Protein 3OOS (pdb70)

Foldseek 3Di:
DWDWDWFQFPLFIWIKIWAADEFEEEEEALFWAFDRLAALVQVLLRDHHTYIYTAFAQHDPTHHDPDLCCSALVRLVVVVRVCVSVVHQAGEYEYAERGLCQLVNLLSPVNRYQEYEGELYFQALCLLCDQLACNHPNDPNVVVVVVLVLCLDPPRDPVRNVVSVVVVLVLWLDPVLSVVVVVRRHGIHGHNSRVCCCVVPVRVPGHCQQSLLVRAHEYEFEYECAARHRHPVRSVSSQVNHPRYDYYYRDRGYRCCSRNVVVVVSVSSVVSD

Sequence (273 aa):
AWTTNIIIKKTPRGKKFEYFLKGEGPPLCVTHLYSEYNDNGNTFANPFTDHYSSVYLVNLKGCGNSDSSAKKNNDSSEYSTTETIKKDLEAIREEALYINKKWGFAGHSAGGLALVYATEEAQEESLTKIIVGGAAASKEEYASSHKKDSIYCSKNVVKKFNRIVSSINALNDDDSSTVQQEEERKALSRREWALSFYSEEKKLEEEALKKLPNSGKKTVGNRLNYFRQQVEYKDYDVRQKLKKFVKIIPSFIYCGKKHDVQCPYIFSCEIANLIPNATLTKFEEESNNHNNPFVEEIDKFNQQFVNDTL

CATH classification: 3.40.50.1820 (+1 more: 6.10.140.700)

InterPro domains:
  IPR000073 Alpha/beta hydrolase fold-1 [PF00561] (41-265)
  IPR029058 Alpha/Beta hydrolase fold [G3DSA:3.40.50.1820] (1-276)
  IPR029058 Alpha/Beta hydrolase fold [SSF53474] (2-277)
  IPR050266 AB hydrolase superfamily [PTHR43798] (42-275)

Structure (mmCIF, N/CA/C/O backbone):
data_3OOS
#
_entry.id   3OOS
#
_cell.length_a   73.717
_cell.length_b   80.839
_cell.length_c   113.867
_cell.angle_alpha   90.00
_cell.angle_beta   90.00
_cell.angle_gamma   90.00
#
_symmetry.space_group_name_H-M   'I 2 2 2'
#
loop_
_entity.id
_entity.type
_entity.pdbx_description
1 polymer 'Alpha/beta hydrolase family protein'
2 non-polymer 'SULFATE ION'
3 non-polymer GLYCEROL
4 non-polymer 'TETRAETHYLENE GLYCOL'
5 water water
#
loop_
_atom_site.group_PDB
_atom_site.id
_atom_site.type_symbol
_atom_site.label_atom_id
_atom_site.label_alt_id
_atom_site.label_comp_id
_atom_site.label_asym_id
_atom_site.label_entity_id
_atom_site.label_seq_id
_atom_site.pdbx_PDB_ins_code
_atom_site.Cartn_x
_atom_site.Cartn_y
_atom_site.Cartn_z
_atom_site.occupancy
_atom_site.B_iso_or_equiv
_atom_site.auth_seq_id
_atom_site.auth_comp_id
_atom_site.auth_asym_id
_atom_site.auth_atom_id
_atom_site.pdbx_PDB_model_num
ATOM 1 N N . ALA A 1 1 ? 21.206 19.148 60.255 1.00 22.60 0 ALA A N 1
ATOM 2 C CA . ALA A 1 1 ? 20.834 19.082 58.813 1.00 22.10 0 ALA A CA 1
ATOM 3 C C . ALA A 1 1 ? 21.046 20.422 58.098 1.00 21.55 0 ALA A C 1
ATOM 4 O O . ALA A 1 1 ? 20.513 20.645 57.006 1.00 22.09 0 ALA A O 1
ATOM 14 N N . TRP A 1 3 ? 23.590 23.389 56.356 1.00 14.96 2 TRP A N 1
ATOM 15 C CA . TRP A 1 3 ? 24.861 23.548 55.661 1.00 12.76 2 TRP A CA 1
ATOM 16 C C . TRP A 1 3 ? 25.804 24.431 56.474 1.00 11.89 2 TRP A C 1
ATOM 17 O O . TRP A 1 3 ? 25.438 25.536 56.884 1.00 11.95 2 TRP A O 1
ATOM 28 N N . THR A 1 4 ? 27.013 23.932 56.710 1.00 10.53 3 THR A N 1
ATOM 29 C CA . THR A 1 4 ? 28.035 24.692 57.425 1.00 9.84 3 THR A CA 1
ATOM 30 C C . THR A 1 4 ? 28.785 25.596 56.455 1.00 9.39 3 THR A C 1
ATOM 31 O O . THR A 1 4 ? 29.221 25.142 55.398 1.00 9.35 3 THR A O 1
ATOM 35 N N . THR A 1 5 ? 28.932 26.867 56.822 1.00 8.91 4 THR A N 1
ATOM 36 C CA . THR A 1 5 ? 29.738 27.815 56.053 1.00 8.73 4 THR A CA 1
ATOM 37 C C . THR A 1 5 ? 31.205 27.715 56.456 1.00 8.57 4 THR A C 1
ATOM 38 O O . THR A 1 5 ? 31.543 27.801 57.641 1.00 8.95 4 THR A O 1
ATOM 42 N N . ASN A 1 6 ? 32.068 27.538 55.457 1.00 8.18 5 ASN A N 1
ATOM 43 C CA . ASN A 1 6 ? 33.505 27.409 55.673 1.00 8.48 5 ASN A CA 1
ATOM 44 C C . ASN A 1 6 ? 34.285 28.341 54.765 1.00 8.38 5 ASN A C 1
ATOM 45 O O . ASN A 1 6 ? 33.863 28.620 53.640 1.00 8.36 5 ASN A O 1
ATOM 50 N N A ILE A 1 7 ? 35.412 28.836 55.272 0.50 8.23 6 ILE A N 1
ATOM 51 N N B ILE A 1 7 ? 35.423 28.830 55.248 0.50 8.73 6 ILE A N 1
ATOM 52 C CA A ILE A 1 7 ? 36.401 29.529 54.453 0.50 8.28 6 ILE A CA 1
ATOM 53 C CA B ILE A 1 7 ? 36.367 29.520 54.375 0.50 9.22 6 ILE A CA 1
ATOM 54 C C A ILE A 1 7 ? 37.725 28.793 54.599 0.50 8.49 6 ILE A C 1
ATOM 55 C C B ILE A 1 7 ? 37.758 28.918 54.566 0.50 9.08 6 ILE A C 1
ATOM 56 O O A ILE A 1 7 ? 38.197 28.569 55.717 0.50 8.51 6 ILE A O 1
ATOM 57 O O B ILE A 1 7 ? 38.297 28.900 55.676 0.50 9.18 6 ILE A O 1
ATOM 66 N N . ILE A 1 8 ? 38.312 28.405 53.471 1.00 8.86 7 ILE A N 1
ATOM 67 C CA . ILE A 1 8 ? 39.577 27.663 53.480 1.00 9.09 7 ILE A CA 1
ATOM 68 C C . ILE A 1 8 ? 40.644 28.428 52.701 1.00 9.71 7 ILE A C 1
ATOM 69 O O . ILE A 1 8 ? 40.359 28.977 51.635 1.00 10.04 7 ILE A O 1
ATOM 74 N N . LYS A 1 9 ? 41.855 28.483 53.261 1.00 10.28 8 LYS A N 1
ATOM 75 C CA A LYS A 1 9 ? 42.985 29.127 52.593 0.50 10.59 8 LYS A CA 1
ATOM 76 C CA B LYS A 1 9 ? 42.997 29.129 52.615 0.50 10.51 8 LYS A CA 1
ATOM 77 C C . LYS A 1 9 ? 43.863 28.087 51.904 1.00 10.72 8 LYS A C 1
ATOM 78 O O . LYS A 1 9 ? 44.268 27.094 52.512 1.00 10.97 8 LYS A O 1
ATOM 89 N N . THR A 1 10 ? 44.140 28.317 50.622 1.00 10.88 9 THR A N 1
ATOM 90 C CA . THR A 1 10 ? 44.986 27.422 49.825 1.00 11.30 9 THR A CA 1
ATOM 91 C C . THR A 1 10 ? 46.072 28.233 49.108 1.00 11.86 9 THR A C 1
ATOM 92 O O . THR A 1 10 ? 45.964 29.459 49.020 1.00 12.00 9 THR A O 1
ATOM 96 N N . PRO A 1 11 ? 47.111 27.554 48.574 1.00 12.49 10 PRO A N 1
ATOM 97 C CA . PRO A 1 11 ? 48.129 28.233 47.761 1.00 13.10 10 PRO A CA 1
ATOM 98 C C . PRO A 1 11 ? 47.547 28.906 46.517 1.00 13.20 10 PRO A C 1
ATOM 99 O O . PRO A 1 11 ? 48.189 29.786 45.933 1.00 13.96 10 PRO A O 1
ATOM 103 N N . ARG A 1 12 ? 46.342 28.494 46.123 1.00 12.91 11 ARG A N 1
ATOM 104 C CA . ARG A 1 12 ? 45.674 29.062 44.955 1.00 12.89 11 ARG A CA 1
ATOM 105 C C . ARG A 1 12 ? 44.586 30.080 45.322 1.00 12.62 11 ARG A C 1
ATOM 106 O O . ARG A 1 12 ? 43.840 30.550 44.457 1.00 13.16 11 ARG A O 1
ATOM 114 N N . GLY A 1 13 ? 44.524 30.431 46.605 1.00 12.00 12 GLY A N 1
ATOM 115 C CA . GLY A 1 13 ? 43.596 31.449 47.087 1.00 11.53 12 GLY A CA 1
ATOM 116 C C . GLY A 1 13 ? 42.656 30.961 48.172 1.00 11.16 12 GLY A C 1
ATOM 117 O O . GLY A 1 13 ? 42.713 29.796 48.590 1.00 10.95 12 GLY A O 1
ATOM 118 N N . LYS A 1 14 ? 41.797 31.871 48.621 1.00 10.88 13 LYS A N 1
ATOM 119 C CA A LYS A 1 14 ? 40.800 31.582 49.644 0.50 10.74 13 LYS A CA 1
ATOM 120 C CA B LYS A 1 14 ? 40.800 31.556 49.640 0.50 10.71 13 LYS A CA 1
ATOM 121 C C . LYS A 1 14 ? 39.456 31.246 48.997 1.00 10.41 13 LYS A C 1
ATOM 122 O O . LYS A 1 14 ? 38.994 31.967 48.107 1.00 10.13 13 LYS A O 1
ATOM 133 N N . PHE A 1 15 ? 38.840 30.157 49.450 1.00 9.61 14 PHE A N 1
ATOM 134 C CA . PHE A 1 15 ? 37.560 29.718 48.907 1.00 9.11 14 PHE A CA 1
ATOM 135 C C . PHE A 1 15 ? 36.534 29.491 49.999 1.00 8.94 14 PHE A C 1
ATOM 136 O O . PHE A 1 15 ? 36.845 28.941 51.059 1.00 9.40 14 PHE A O 1
ATOM 144 N N . GLU A 1 16 ? 35.310 29.921 49.716 1.00 8.42 15 GLU A N 1
ATOM 145 C CA . GLU A 1 16 ? 34.155 29.630 50.542 1.00 8.31 15 GLU A CA 1
ATOM 146 C C . GLU A 1 16 ? 33.503 28.342 50.044 1.00 8.06 15 GLU A C 1
ATOM 147 O O . GLU A 1 16 ? 33.353 28.138 48.835 1.00 7.92 15 GLU A O 1
ATOM 153 N N . TYR A 1 17 ? 33.131 27.467 50.972 1.00 7.86 16 TYR A N 1
ATOM 154 C CA . TYR A 1 17 ? 32.362 26.272 50.617 1.00 7.74 16 TYR A CA 1
ATOM 155 C C . TYR A 1 17 ? 31.446 25.877 51.765 1.00 7.82 16 TYR A C 1
ATOM 156 O O . TYR A 1 17 ? 31.647 26.286 52.914 1.00 7.87 16 TYR A O 1
ATOM 165 N N . PHE A 1 18 ? 30.452 25.060 51.446 1.00 7.74 17 PHE A N 1
ATOM 166 C CA . PHE A 1 18 ? 29.466 24.644 52.426 1.00 8.13 17 PHE A CA 1
ATOM 167 C C . PHE A 1 18 ? 29.518 23.139 52.584 1.00 8.23 17 PHE A C 1
ATOM 168 O O . PHE A 1 18 ? 29.622 22.411 51.594 1.00 8.87 17 PHE A O 1
ATOM 176 N N . LEU A 1 19 ? 29.475 22.683 53.834 1.00 8.43 18 LEU A N 1
ATOM 177 C CA . LEU A 1 19 ? 29.531 21.256 54.138 1.00 8.47 18 LEU A CA 1
ATOM 178 C C . LEU A 1 19 ? 28.218 20.752 54.721 1.00 8.75 18 LEU A C 1
ATOM 179 O O . LEU A 1 19 ? 27.639 21.379 55.611 1.00 8.84 18 LEU A O 1
ATOM 184 N N . LYS A 1 20 ? 27.758 19.613 54.211 1.00 8.89 19 LYS A N 1
ATOM 185 C CA . LYS A 1 20 ? 26.628 18.897 54.803 1.00 9.44 19 LYS A CA 1
ATOM 186 C C . LYS A 1 20 ? 26.746 17.411 54.504 1.00 9.96 19 LYS A C 1
ATOM 187 O O . LYS A 1 20 ? 27.077 17.018 53.384 1.00 9.78 19 LYS A O 1
ATOM 193 N N . GLY A 1 21 ? 26.496 16.593 55.521 1.00 10.66 20 GLY A N 1
ATOM 194 C CA . GLY A 1 21 ? 26.408 15.152 55.334 1.00 11.80 20 GLY A CA 1
ATOM 195 C C . GLY A 1 21 ? 27.569 14.368 55.907 1.00 12.83 20 GLY A C 1
ATOM 196 O O . GLY A 1 21 ? 28.655 14.908 56.132 1.00 12.81 20 GLY A O 1
ATOM 197 N N . GLU A 1 22 ? 27.314 13.086 56.144 1.00 13.99 21 GLU A N 1
ATOM 198 C CA . GLU A 1 22 ? 28.331 12.135 56.572 1.00 15.13 21 GLU A CA 1
ATOM 199 C C . GLU A 1 22 ? 28.538 11.109 55.469 1.00 15.16 21 GLU A C 1
ATOM 200 O O . GLU A 1 22 ? 27.605 10.781 54.722 1.00 15.85 21 GLU A O 1
ATOM 206 N N . GLY A 1 23 ? 29.762 10.609 55.361 1.00 14.80 22 GLY A N 1
ATOM 207 C CA . GLY A 1 23 ? 30.083 9.573 54.391 1.00 14.10 22 GLY A CA 1
ATOM 208 C C . GLY A 1 23 ? 31.286 9.971 53.565 1.00 13.38 22 GLY A C 1
ATOM 209 O O . GLY A 1 23 ? 31.986 10.922 53.917 1.00 13.43 22 GLY A O 1
ATOM 210 N N . PRO A 1 24 ? 31.535 9.248 52.459 1.00 12.85 23 PRO A N 1
ATOM 211 C CA . PRO A 1 24 ? 32.662 9.561 51.577 1.00 12.19 23 PRO A CA 1
ATOM 212 C C . PRO A 1 24 ? 32.566 10.997 51.060 1.00 11.33 23 PRO A C 1
ATOM 213 O O . PRO A 1 24 ? 31.455 11.503 50.883 1.00 11.02 23 PRO A O 1
ATOM 217 N N . PRO A 1 25 ? 33.719 11.654 50.834 1.00 10.46 24 PRO A N 1
ATOM 218 C CA . PRO A 1 25 ? 33.697 13.041 50.377 1.00 9.84 24 PRO A CA 1
ATOM 219 C C . PRO A 1 25 ? 33.243 13.179 48.929 1.00 9.37 24 PRO A C 1
ATOM 220 O O . PRO A 1 25 ? 33.631 12.385 48.066 1.00 9.04 24 PRO A O 1
ATOM 224 N N . LEU A 1 26 ? 32.407 14.183 48.689 1.00 8.87 25 LEU A N 1
ATOM 225 C CA . LEU A 1 26 ? 31.912 14.486 47.357 1.00 8.48 25 LEU A CA 1
ATOM 226 C C . LEU A 1 26 ? 31.950 15.993 47.153 1.00 8.32 25 LEU A C 1
ATOM 227 O O . LEU A 1 26 ? 31.322 16.743 47.903 1.00 8.64 25 LEU A O 1
ATOM 232 N N . CYS A 1 27 ? 32.700 16.422 46.146 1.00 8.06 26 CYS A N 1
ATOM 233 C CA . CYS A 1 27 ? 32.737 17.820 45.744 1.00 8.10 26 CYS A CA 1
ATOM 234 C C . CYS A 1 27 ? 31.601 18.102 44.765 1.00 8.03 26 CYS A C 1
ATOM 235 O O . CYS A 1 27 ? 31.389 17.348 43.813 1.00 8.09 26 CYS A O 1
ATOM 238 N N . VAL A 1 28 ? 30.860 19.176 45.020 1.00 7.94 27 VAL A N 1
ATOM 239 C CA . VAL A 1 28 ? 29.804 19.630 44.117 1.00 8.14 27 VAL A CA 1
ATOM 240 C C . VAL A 1 28 ? 30.011 21.107 43.828 1.00 8.34 27 VAL A C 1
ATOM 241 O O . VAL A 1 28 ? 30.203 21.903 44.744 1.00 8.59 27 VAL A O 1
ATOM 245 N N . THR A 1 29 ? 29.978 21.467 42.552 1.00 8.66 28 THR A N 1
ATOM 246 C CA . THR A 1 29 ? 29.973 22.875 42.171 1.00 9.14 28 THR A CA 1
ATOM 247 C C . THR A 1 29 ? 29.341 23.033 40.794 1.00 9.54 28 THR A C 1
ATOM 248 O O . THR A 1 29 ? 28.899 22.052 40.193 1.00 9.80 28 THR A O 1
ATOM 252 N N . HIS A 1 30 ? 29.279 24.270 40.321 1.00 10.11 29 HIS A N 1
ATOM 253 C CA . HIS A 1 30 ? 28.744 24.577 39.010 1.00 10.57 29 HIS A CA 1
ATOM 254 C C . HIS A 1 30 ? 29.713 25.537 38.339 1.00 10.73 29 HIS A C 1
ATOM 255 O O . HIS A 1 30 ? 30.516 26.174 39.012 1.00 11.29 29 HIS A O 1
ATOM 262 N N . LEU A 1 31 ? 29.644 25.636 37.018 1.00 10.78 30 LEU A N 1
ATOM 263 C CA . LE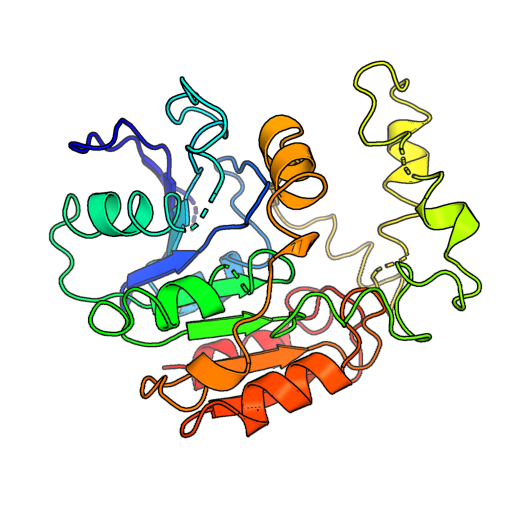U A 1 31 ? 30.607 26.441 36.273 1.00 10.87 30 LEU A CA 1
ATOM 264 C C . LEU A 1 31 ? 30.421 27.953 36.429 1.00 10.74 30 LEU A C 1
ATOM 265 O O . LEU A 1 31 ? 31.384 28.711 36.296 1.00 11.18 30 LEU A O 1
ATOM 270 N N . TYR A 1 32 ? 29.197 28.396 36.706 1.00 10.48 31 TYR A N 1
ATOM 271 C CA . TYR A 1 32 ? 28.934 29.834 36.820 1.00 10.40 31 TYR A CA 1
ATOM 272 C C . TYR A 1 32 ? 27.794 30.180 37.773 1.00 10.32 31 TYR A C 1
ATOM 273 O O . TYR A 1 32 ? 26.889 30.939 37.429 1.00 10.21 31 TYR A O 1
ATOM 282 N N . SER A 1 33 ? 27.859 29.626 38.979 1.00 10.23 32 SER A N 1
ATOM 283 C CA . SER A 1 33 ? 26.854 29.879 40.012 1.00 10.71 32 SER A CA 1
ATOM 284 C C . SER A 1 33 ? 27.507 30.140 41.358 1.00 10.56 32 SER A C 1
ATOM 285 O O . SER A 1 33 ? 28.580 29.612 41.652 1.00 11.03 32 SER A O 1
ATOM 288 N N . GLU A 1 34 ? 26.849 30.949 42.181 1.00 10.40 33 GLU A N 1
ATOM 289 C CA . GLU A 1 34 ? 27.309 31.157 43.550 1.00 10.51 33 GLU A CA 1
ATOM 290 C C . GLU A 1 34 ? 26.263 30.713 44.561 1.00 10.37 33 GLU A C 1
ATOM 291 O O . GLU A 1 34 ? 25.072 30.943 44.378 1.00 10.52 33 GLU A O 1
ATOM 297 N N . TYR A 1 35 ? 26.733 30.069 45.623 1.00 10.22 34 TYR A N 1
ATOM 298 C CA . TYR A 1 35 ? 25.877 29.451 46.622 1.00 10.27 34 TYR A CA 1
ATOM 299 C C . TYR A 1 35 ? 25.938 30.178 47.962 1.00 10.28 34 TYR A C 1
ATOM 300 O O . TYR A 1 35 ? 26.850 30.964 48.220 1.00 10.29 34 TYR A O 1
ATOM 309 N N . ASN A 1 36 ? 24.948 29.907 48.806 1.00 10.52 35 ASN A N 1
ATOM 310 C CA . ASN A 1 36 ? 24.959 30.351 50.196 1.00 10.94 35 ASN A CA 1
ATOM 311 C C . ASN A 1 36 ? 24.553 29.185 51.099 1.00 11.08 35 ASN A C 1
ATOM 312 O O . ASN A 1 36 ? 24.376 28.067 50.612 1.00 10.84 35 ASN A O 1
ATOM 317 N N . ASP A 1 37 ? 24.401 29.436 52.397 1.00 11.58 36 ASP A N 1
ATOM 318 C CA . ASP A 1 37 ? 24.172 28.344 53.350 1.00 12.01 36 ASP A CA 1
ATOM 319 C C . ASP A 1 37 ? 22.780 27.694 53.301 1.00 12.08 36 ASP A C 1
ATOM 320 O O . ASP A 1 37 ? 22.493 26.787 54.083 1.00 12.01 36 ASP A O 1
ATOM 325 N N . ASN A 1 38 ? 21.929 28.141 52.377 1.00 12.12 37 ASN A N 1
ATOM 326 C CA . ASN A 1 38 ? 20.704 27.402 52.060 1.00 12.39 37 ASN A CA 1
ATOM 327 C C . ASN A 1 38 ? 21.026 26.095 51.346 1.00 12.02 37 ASN A C 1
ATOM 328 O O . ASN A 1 38 ? 20.183 25.203 51.257 1.00 11.98 37 ASN A O 1
ATOM 333 N N . GLY A 1 39 ? 22.253 25.995 50.841 1.00 11.54 38 GLY A N 1
ATOM 334 C CA . GLY A 1 39 ? 22.672 24.840 50.062 1.00 11.17 38 GLY A CA 1
ATOM 335 C C . GLY A 1 39 ? 22.094 24.892 48.664 1.00 10.94 38 GLY A C 1
ATOM 336 O O . GLY A 1 39 ? 21.892 25.969 48.103 1.00 11.03 38 GLY A O 1
ATOM 337 N N . ASN A 1 40 ? 21.812 23.720 48.105 1.00 10.42 39 ASN A N 1
ATOM 338 C CA . ASN A 1 40 ? 21.422 23.615 46.710 1.00 10.46 39 ASN A CA 1
ATOM 339 C C . ASN A 1 40 ? 20.656 22.318 46.469 1.00 10.29 39 ASN A C 1
ATOM 340 O O . ASN A 1 40 ? 20.995 21.285 47.041 1.00 10.63 39 ASN A O 1
ATOM 345 N N . THR A 1 41 ? 19.636 22.375 45.616 1.00 10.12 40 THR A N 1
ATOM 346 C CA . THR A 1 41 ? 18.720 21.242 45.434 1.00 10.11 40 THR A CA 1
ATOM 347 C C . THR A 1 41 ? 19.314 20.066 44.650 1.00 9.93 40 THR A C 1
ATOM 348 O O . THR A 1 41 ? 18.827 18.942 44.765 1.00 10.29 40 THR A O 1
ATOM 352 N N . PHE A 1 42 ? 20.354 20.325 43.858 1.00 9.67 41 PHE A N 1
ATOM 353 C CA . PHE A 1 42 ? 21.120 19.249 43.228 1.00 9.42 41 PHE A CA 1
ATOM 354 C C . PHE A 1 42 ? 22.067 18.596 44.240 1.00 9.29 41 PHE A C 1
ATOM 355 O O . PHE A 1 42 ? 22.174 17.367 44.295 1.00 9.08 41 PHE A O 1
ATOM 363 N N . ALA A 1 43 ? 22.742 19.420 45.041 1.00 9.25 42 ALA A N 1
ATOM 364 C CA . ALA A 1 43 ? 23.690 18.926 46.044 1.00 9.25 42 ALA A CA 1
ATOM 365 C C . ALA A 1 43 ? 23.012 18.187 47.197 1.00 9.44 42 ALA A C 1
ATOM 366 O O . ALA A 1 43 ? 23.540 17.191 47.694 1.00 9.34 42 ALA A O 1
ATOM 368 N N . ASN A 1 44 ? 21.837 18.664 47.604 1.00 9.59 43 ASN A N 1
ATOM 369 C CA . ASN A 1 44 ? 21.202 18.185 48.836 1.00 9.90 43 ASN A CA 1
ATOM 370 C C . ASN A 1 44 ? 20.927 16.678 48.920 1.00 9.89 43 ASN A C 1
ATOM 371 O O . ASN A 1 44 ? 21.211 16.072 49.954 1.00 9.92 43 ASN A O 1
ATOM 376 N N . PRO A 1 45 ? 20.391 16.057 47.843 1.00 9.89 44 PRO A N 1
ATOM 377 C CA . PRO A 1 45 ? 20.148 14.611 47.937 1.00 10.21 44 PRO A CA 1
ATOM 378 C C . PRO A 1 45 ? 21.408 13.798 48.231 1.00 10.36 44 PRO A C 1
ATOM 379 O O . PRO A 1 45 ? 21.330 12.745 48.865 1.00 11.03 44 PRO A O 1
ATOM 383 N N . PHE A 1 46 ? 22.563 14.289 47.793 1.00 10.20 45 PHE A N 1
ATOM 384 C CA . PHE A 1 46 ? 23.818 13.583 48.033 1.00 10.39 45 PHE A CA 1
ATOM 385 C C . PHE A 1 46 ? 24.222 13.549 49.508 1.00 10.63 45 PHE A C 1
ATOM 386 O O . PHE A 1 46 ? 24.945 12.646 49.929 1.00 10.44 45 PHE A O 1
ATOM 394 N N . THR A 1 47 ? 23.727 14.512 50.287 1.00 11.06 46 THR A N 1
ATOM 395 C CA . THR A 1 47 ? 24.063 14.608 51.715 1.00 11.57 46 THR A CA 1
ATOM 396 C C . THR A 1 47 ? 23.499 13.460 52.555 1.00 12.42 46 THR A C 1
ATOM 397 O O . THR A 1 47 ? 23.908 13.276 53.702 1.00 12.58 46 THR A O 1
ATOM 401 N N . ASP A 1 48 ? 22.570 12.695 51.983 1.00 13.23 47 ASP A N 1
ATOM 402 C CA . ASP A 1 48 ? 22.058 11.489 52.634 1.00 14.15 47 ASP A CA 1
ATOM 403 C C . ASP A 1 48 ? 23.105 10.368 52.698 1.00 14.28 47 ASP A C 1
ATOM 404 O O . ASP A 1 48 ? 22.985 9.458 53.520 1.00 14.53 47 ASP A O 1
ATOM 409 N N . HIS A 1 49 ? 24.126 10.437 51.839 1.00 14.02 48 HIS A N 1
ATOM 410 C CA . HIS A 1 49 ? 25.108 9.345 51.718 1.00 13.85 48 HIS A CA 1
ATOM 411 C C . HIS A 1 49 ? 26.567 9.789 51.617 1.00 13.04 48 HIS A C 1
ATOM 412 O O . HIS A 1 49 ? 27.481 8.964 51.723 1.00 13.15 48 HIS A O 1
ATOM 419 N N . TYR A 1 50 ? 26.778 11.086 51.412 1.00 11.61 49 TYR A N 1
ATOM 420 C CA . TYR A 1 50 ? 28.115 11.641 51.243 1.00 10.56 49 TYR A CA 1
ATOM 421 C C . TYR A 1 50 ? 28.334 12.842 52.153 1.00 10.16 49 TYR A C 1
ATOM 422 O O . TYR A 1 50 ? 27.375 13.493 52.577 1.00 10.20 49 TYR A O 1
ATOM 431 N N A SER A 1 51 ? 29.601 13.118 52.458 0.50 9.78 50 SER A N 1
ATOM 432 N N B SER A 1 51 ? 29.597 13.137 52.450 0.50 10.04 50 SER A N 1
ATOM 433 C CA A SER A 1 51 ? 29.993 14.414 52.996 0.50 9.43 50 SER A CA 1
ATOM 434 C CA B SER A 1 51 ? 29.957 14.429 53.025 0.50 9.94 50 SER A CA 1
ATOM 435 C C A SER A 1 51 ? 30.140 15.326 51.789 0.50 9.18 50 SER A C 1
ATOM 436 C C B SER A 1 51 ? 30.183 15.387 51.863 0.50 9.50 50 SER A C 1
ATOM 437 O O A SER A 1 51 ? 31.078 15.170 51.003 0.50 9.16 50 SER A O 1
ATOM 438 O O B SER A 1 51 ? 31.215 15.326 51.189 0.50 9.57 50 SER A O 1
ATOM 443 N N . VAL A 1 52 ? 29.201 16.253 51.629 1.00 9.04 51 VAL A N 1
ATOM 444 C CA . VAL A 1 52 ? 29.159 17.098 50.433 1.00 8.64 51 VAL A CA 1
ATOM 445 C C . VAL A 1 52 ? 29.827 18.449 50.648 1.00 8.36 51 VAL A C 1
ATOM 446 O O . VAL A 1 52 ? 29.460 19.193 51.557 1.00 8.61 51 VAL A O 1
ATOM 450 N N . TYR A 1 53 ? 30.814 18.734 49.800 1.00 8.14 52 TYR A N 1
ATOM 451 C CA . TYR A 1 53 ? 31.523 20.008 49.783 1.00 8.09 52 TYR A CA 1
ATOM 452 C C . TYR A 1 53 ? 31.002 20.831 48.614 1.00 7.94 52 TYR A C 1
ATOM 453 O O . TYR A 1 53 ? 31.382 20.604 47.460 1.00 8.04 52 TYR A O 1
ATOM 462 N N . LEU A 1 54 ? 30.109 21.766 48.926 1.00 7.68 53 LEU A N 1
ATOM 463 C CA . LEU A 1 54 ? 29.492 22.639 47.930 1.00 7.52 53 LEU A CA 1
ATOM 464 C C . LEU A 1 54 ? 30.343 23.898 47.792 1.00 7.41 53 LEU A C 1
ATOM 465 O O . LEU A 1 54 ? 30.319 24.768 48.663 1.00 7.63 53 LEU A O 1
ATOM 470 N N . VAL A 1 55 ? 31.098 23.977 46.698 1.00 7.37 54 VAL A N 1
ATOM 471 C CA . VAL A 1 55 ? 32.157 24.978 46.547 1.00 7.50 54 VAL A CA 1
ATOM 472 C C . VAL A 1 55 ? 31.736 26.231 45.775 1.00 7.54 54 VAL A C 1
ATOM 473 O O . VAL A 1 55 ? 31.118 26.150 44.710 1.00 7.71 54 VAL A O 1
ATOM 477 N N . ASN A 1 56 ? 32.079 27.388 46.338 1.00 7.72 55 ASN A N 1
ATOM 478 C CA . ASN A 1 56 ? 32.059 28.650 45.604 1.00 7.73 55 ASN A CA 1
ATOM 479 C C . ASN A 1 56 ? 33.400 28.855 44.900 1.00 7.89 55 ASN A C 1
ATOM 480 O O . ASN A 1 56 ? 34.446 28.971 45.548 1.00 8.04 55 ASN A O 1
ATOM 485 N N . LEU A 1 57 ? 33.369 28.875 43.570 1.00 7.97 56 LEU A N 1
ATOM 486 C CA . LEU A 1 57 ? 34.587 29.015 42.775 1.00 8.48 56 LEU A CA 1
ATOM 487 C C . LEU A 1 57 ? 35.112 30.450 42.810 1.00 8.65 56 LEU A C 1
ATOM 488 O O . LEU A 1 57 ? 34.501 31.326 43.425 1.00 8.70 56 LEU A O 1
ATOM 493 N N . LYS A 1 58 ? 36.260 30.675 42.172 1.00 9.31 57 LYS A N 1
ATOM 494 C CA . LYS A 1 58 ? 36.807 32.022 42.010 1.00 10.03 57 LYS A CA 1
ATOM 495 C C . LYS A 1 58 ? 35.716 32.929 41.442 1.00 9.88 57 LYS A C 1
ATOM 496 O O . LYS A 1 58 ? 35.039 32.564 40.479 1.00 9.87 57 LYS A O 1
ATOM 502 N N . GLY A 1 59 ? 35.528 34.089 42.063 1.00 9.84 58 GLY A N 1
ATOM 503 C CA . GLY A 1 59 ? 34.516 35.050 41.624 1.00 9.90 58 GLY A CA 1
ATOM 504 C C . GLY A 1 59 ? 33.109 34.798 42.150 1.00 9.82 58 GLY A C 1
ATOM 505 O O . GLY A 1 59 ? 32.170 35.501 41.769 1.00 10.01 58 GLY A O 1
ATOM 506 N N . CYS A 1 60 ? 32.964 33.809 43.034 1.00 9.66 59 CYS A N 1
ATOM 507 C CA . CYS A 1 60 ? 31.651 33.407 43.558 1.00 9.54 59 CYS A CA 1
ATOM 508 C C . CYS A 1 60 ? 31.564 33.602 45.061 1.00 9.59 59 CYS A C 1
ATOM 509 O O . CYS A 1 60 ? 32.473 33.209 45.793 1.00 9.51 59 CYS A O 1
ATOM 512 N N . GLY A 1 61 ? 30.458 34.185 45.519 1.00 9.53 60 GLY A N 1
ATOM 513 C CA . GLY A 1 61 ? 30.226 34.371 46.950 1.00 9.83 60 GLY A CA 1
ATOM 514 C C . GLY A 1 61 ? 31.381 35.069 47.644 1.00 10.01 60 GLY A C 1
ATOM 515 O O . GLY A 1 61 ? 31.853 36.113 47.189 1.00 10.51 60 GLY A O 1
ATOM 516 N N . ASN A 1 62 ? 31.849 34.479 48.737 1.00 10.17 61 ASN A N 1
ATOM 517 C CA . ASN A 1 62 ? 32.947 35.065 49.502 1.00 10.35 61 ASN A CA 1
ATOM 518 C C . ASN A 1 62 ? 34.324 34.487 49.177 1.00 10.23 61 ASN A C 1
ATOM 519 O O . ASN A 1 62 ? 35.300 34.770 49.874 1.00 10.51 61 ASN A O 1
ATOM 524 N N . SER A 1 63 ? 34.406 33.695 48.108 1.00 9.82 62 SER A N 1
ATOM 525 C CA . SER A 1 63 ? 35.701 33.254 47.597 1.00 9.83 62 SER A CA 1
ATOM 526 C C . SER A 1 63 ? 36.442 34.442 46.977 1.00 10.31 62 SER A C 1
ATOM 527 O O . SER A 1 63 ? 35.833 35.476 46.669 1.00 10.34 62 SER A O 1
ATOM 530 N N . ASP A 1 64 ? 37.754 34.299 46.815 1.00 10.69 63 ASP A N 1
ATOM 531 C CA . ASP A 1 64 ? 38.571 35.327 46.170 1.00 11.32 63 ASP A CA 1
ATOM 532 C C . ASP A 1 64 ? 38.070 35.627 44.765 1.00 11.69 63 ASP A C 1
ATOM 533 O O . ASP A 1 64 ? 37.528 34.748 44.090 1.00 11.21 63 ASP A O 1
ATOM 538 N N A SER A 1 65 ? 38.255 36.872 44.334 0.50 11.81 64 SER A N 1
ATOM 539 N N B SER A 1 65 ? 38.252 36.875 44.338 0.50 12.00 64 SER A N 1
ATOM 540 C CA A SER A 1 65 ? 37.919 37.279 42.977 0.50 12.14 64 SER A CA 1
ATOM 541 C CA B SER A 1 65 ? 37.927 37.288 42.978 0.50 12.53 64 SER A CA 1
ATOM 542 C C A SER A 1 65 ? 39.104 37.037 42.045 0.50 12.44 64 SER A C 1
ATOM 543 C C B SER A 1 65 ? 39.099 36.991 42.048 0.50 12.66 64 SER A C 1
ATOM 544 O O A SER A 1 65 ? 40.243 36.902 42.502 0.50 12.59 64 SER A O 1
ATOM 545 O O B SER A 1 65 ? 40.224 36.775 42.506 0.50 12.79 64 SER A O 1
ATOM 550 N N . ALA A 1 66 ? 38.827 36.973 40.745 1.00 12.83 65 ALA A N 1
ATOM 551 C CA . ALA A 1 66 ? 39.859 36.713 39.737 1.00 13.47 65 ALA A CA 1
ATOM 552 C C . ALA A 1 66 ? 40.653 37.970 39.404 1.00 14.28 65 ALA A C 1
ATOM 553 O O . ALA A 1 66 ? 40.082 39.059 39.295 1.00 14.63 65 ALA A O 1
ATOM 555 N N . LYS A 1 67 ? 41.964 37.803 39.245 1.00 14.89 66 LYS A N 1
ATOM 556 C CA A LYS A 1 67 ? 42.865 38.889 38.850 0.50 15.36 66 LYS A CA 1
ATOM 557 C CA B LYS A 1 67 ? 42.834 38.907 38.843 0.50 15.37 66 LYS A CA 1
ATOM 558 C C . LYS A 1 67 ? 43.042 38.924 37.332 1.00 15.46 66 LYS A C 1
ATOM 559 O O . LYS A 1 67 ? 43.460 39.939 36.767 1.00 15.68 66 LYS A O 1
ATOM 570 N N . ASN A 1 68 ? 42.745 37.793 36.690 1.00 15.35 67 ASN A N 1
ATOM 571 C CA A ASN A 1 68 ? 42.728 37.707 35.234 0.50 15.46 67 ASN A CA 1
ATOM 572 C CA B ASN A 1 68 ? 42.795 37.653 35.234 0.50 15.41 67 ASN A CA 1
ATOM 573 C C . ASN A 1 68 ? 41.671 36.726 34.762 1.00 15.10 67 ASN A C 1
ATOM 574 O O . ASN A 1 68 ? 41.317 35.780 35.469 1.00 14.82 67 ASN A O 1
ATOM 583 N N . ASP A 1 69 ? 41.131 36.985 33.574 1.00 14.86 68 ASP A N 1
ATOM 584 C CA . ASP A 1 69 ? 40.023 36.186 33.041 1.00 14.54 68 ASP A CA 1
ATOM 585 C C . ASP A 1 69 ? 40.331 34.692 32.917 1.00 14.19 68 ASP A C 1
ATOM 586 O O . ASP A 1 69 ? 39.433 33.863 33.084 1.00 13.93 68 ASP A O 1
ATOM 591 N N A SER A 1 70 ? 41.592 34.363 32.636 0.50 14.05 69 SER A N 1
ATOM 592 N N B SER A 1 70 ? 41.589 34.361 32.631 0.50 14.12 69 SER A N 1
ATOM 593 C CA A SER A 1 70 ? 42.028 32.972 32.491 0.50 13.87 69 SER A CA 1
ATOM 594 C CA B SER A 1 70 ? 42.019 32.968 32.492 0.50 14.01 69 SER A CA 1
ATOM 595 C C A SER A 1 70 ? 41.746 32.131 33.737 0.50 13.49 69 SER A C 1
ATOM 596 C C B SER A 1 70 ? 41.738 32.130 33.738 0.50 13.57 69 SER A C 1
ATOM 597 O O A SER A 1 70 ? 41.621 30.909 33.647 0.50 13.44 69 SER A O 1
ATOM 598 O O B SER A 1 70 ? 41.608 30.908 33.649 0.50 13.51 69 SER A O 1
ATOM 603 N N . GLU A 1 71 ? 41.634 32.792 34.890 1.00 13.19 70 GLU A N 1
ATOM 604 C CA . GLU A 1 71 ? 41.333 32.111 36.158 1.00 12.88 70 GLU A CA 1
ATOM 605 C C . GLU A 1 71 ? 39.947 31.455 36.171 1.00 12.36 70 GLU A C 1
ATOM 606 O O . GLU A 1 71 ? 39.675 30.600 37.019 1.00 12.34 70 GLU A O 1
ATOM 612 N N . TYR A 1 72 ? 39.086 31.856 35.233 1.00 11.82 71 TYR A N 1
ATOM 613 C CA . TYR A 1 72 ? 37.734 31.300 35.114 1.00 11.49 71 TYR A CA 1
ATOM 614 C C . TYR A 1 72 ? 37.672 30.006 34.302 1.00 11.34 71 TYR A C 1
ATOM 615 O O . TYR A 1 72 ? 36.634 29.339 34.283 1.00 11.36 71 TYR A O 1
ATOM 624 N N . SER A 1 73 ? 38.760 29.660 33.619 1.00 11.26 72 SER A N 1
ATOM 625 C CA . SER A 1 73 ? 38.742 28.506 32.713 1.00 11.21 72 SER A CA 1
ATOM 626 C C . SER A 1 73 ? 38.480 27.206 33.467 1.00 11.19 72 SER A C 1
ATOM 627 O O . SER A 1 73 ? 38.735 27.118 34.672 1.00 11.37 72 SER A O 1
ATOM 646 N N A THR A 1 75 ? 40.091 24.390 33.091 0.50 11.35 74 THR A N 1
ATOM 647 N N B THR A 1 75 ? 40.057 24.358 33.188 0.50 11.01 74 THR A N 1
ATOM 648 C CA A THR A 1 75 ? 41.383 23.858 33.513 0.50 11.37 74 THR A CA 1
ATOM 649 C CA B THR A 1 75 ? 41.295 23.743 33.660 0.50 10.94 74 THR A CA 1
ATOM 650 C C A THR A 1 75 ? 41.818 24.455 34.850 0.50 11.07 74 THR A C 1
ATOM 651 C C B THR A 1 75 ? 41.888 24.455 34.880 0.50 10.85 74 THR A C 1
ATOM 652 O O A THR A 1 75 ? 42.210 23.730 35.768 0.50 10.92 74 THR A O 1
ATOM 653 O O B THR A 1 75 ? 42.463 23.804 35.757 0.50 10.70 74 THR A O 1
ATOM 660 N N . GLU A 1 76 ? 41.743 25.780 34.949 1.00 10.80 75 GLU A N 1
ATOM 661 C CA . GLU A 1 76 ? 42.172 26.513 36.148 1.00 10.77 75 GLU A CA 1
ATOM 662 C C . GLU A 1 76 ? 41.236 26.220 37.320 1.00 10.14 75 GLU A C 1
ATOM 663 O O . GLU A 1 76 ? 41.672 26.146 38.472 1.00 10.07 75 GLU A O 1
ATOM 669 N N . THR A 1 77 ? 39.954 26.034 37.009 1.00 9.43 76 THR A N 1
ATOM 670 C CA . THR A 1 77 ? 38.956 25.620 37.997 1.00 9.10 76 THR A CA 1
ATOM 671 C C . THR A 1 77 ? 39.345 24.282 38.641 1.00 8.99 76 THR A C 1
ATOM 672 O O . THR A 1 77 ? 39.291 24.133 39.869 1.00 8.52 76 THR A O 1
ATOM 676 N N . ILE A 1 78 ? 39.745 23.317 37.815 1.00 9.02 77 ILE A N 1
ATOM 677 C CA . ILE A 1 78 ? 40.170 22.009 38.328 1.00 9.14 77 ILE A CA 1
ATOM 678 C C . ILE A 1 78 ? 41.377 22.137 39.263 1.00 9.24 77 ILE A C 1
ATOM 679 O O . ILE A 1 78 ? 41.424 21.490 40.314 1.00 9.37 77 ILE A O 1
ATOM 684 N N A LYS A 1 79 ? 42.334 22.983 38.887 0.50 9.41 78 LYS A N 1
ATOM 685 N N B LYS A 1 79 ? 42.343 22.975 38.889 0.50 9.42 78 LYS A N 1
ATOM 686 C CA A LYS A 1 79 ? 43.498 23.256 39.730 0.50 9.42 78 LYS A CA 1
ATOM 687 C CA B LYS A 1 79 ? 43.496 23.237 39.753 0.50 9.44 78 LYS A CA 1
ATOM 688 C C A LYS A 1 79 ? 43.084 23.841 41.086 0.50 9.28 78 LYS A C 1
ATOM 689 C C B LYS A 1 79 ? 43.064 23.819 41.100 0.50 9.28 78 LYS A C 1
ATOM 690 O O A LYS A 1 79 ? 43.658 23.489 42.118 0.50 9.36 78 LYS A O 1
ATOM 691 O O B LYS A 1 79 ? 43.607 23.446 42.141 0.50 9.33 78 LYS A O 1
ATOM 702 N N . ASP A 1 80 ? 42.080 24.719 41.072 1.00 9.12 79 ASP A N 1
ATOM 703 C CA . ASP A 1 80 ? 41.513 25.291 42.303 1.00 8.90 79 ASP A CA 1
ATOM 704 C C . ASP A 1 80 ? 40.861 24.213 43.168 1.00 8.58 79 ASP A C 1
ATOM 705 O O . ASP A 1 80 ? 41.102 24.150 44.376 1.00 8.45 79 ASP A O 1
ATOM 710 N N . LEU A 1 81 ? 40.045 23.361 42.547 1.00 8.27 80 LEU A N 1
ATOM 711 C CA . LEU A 1 81 ? 39.391 22.269 43.272 1.00 7.90 80 LEU A CA 1
ATOM 712 C C . LEU A 1 81 ? 40.408 21.283 43.848 1.00 7.90 80 LEU A C 1
ATOM 713 O O . LEU A 1 81 ? 40.234 20.775 44.957 1.00 7.70 80 LEU A O 1
ATOM 718 N N . GLU A 1 82 ? 41.468 21.026 43.088 1.00 7.95 81 GLU A N 1
ATOM 719 C CA . GLU A 1 82 ? 42.545 20.157 43.550 1.00 8.12 81 GLU A CA 1
ATOM 720 C C . GLU A 1 82 ? 43.274 20.749 44.758 1.00 8.21 81 GLU A C 1
ATOM 721 O O . GLU A 1 82 ? 43.626 20.025 45.695 1.00 8.32 81 GLU A O 1
ATOM 727 N N . ALA A 1 83 ? 43.471 22.067 44.745 1.00 8.34 82 ALA A N 1
ATOM 728 C CA . ALA A 1 83 ? 44.092 22.764 45.870 1.00 8.34 82 ALA A CA 1
ATOM 729 C C . ALA A 1 83 ? 43.215 22.691 47.121 1.00 8.22 82 ALA A C 1
ATOM 730 O O . ALA A 1 83 ? 43.728 22.540 48.230 1.00 8.85 82 ALA A O 1
ATOM 732 N N . ILE A 1 84 ? 41.899 22.790 46.937 1.00 7.93 83 ILE A N 1
ATOM 733 C CA . ILE A 1 84 ? 40.955 22.652 48.051 1.00 7.70 83 ILE A CA 1
ATOM 734 C C . ILE A 1 84 ? 41.028 21.232 48.609 1.00 7.76 83 ILE A C 1
ATOM 735 O O . ILE A 1 84 ? 41.147 21.041 49.823 1.00 7.89 83 ILE A O 1
ATOM 740 N N . ARG A 1 85 ? 40.974 20.245 47.717 1.00 7.68 84 ARG A N 1
ATOM 741 C CA . ARG A 1 85 ? 41.109 18.840 48.113 1.00 7.93 84 ARG A CA 1
ATOM 742 C C . ARG A 1 85 ? 42.376 18.597 48.948 1.00 8.21 84 ARG A C 1
ATOM 743 O O . ARG A 1 85 ? 42.312 17.973 50.014 1.00 7.94 84 ARG A O 1
ATOM 751 N N A GLU A 1 86 ? 43.508 19.103 48.461 0.50 8.33 85 GLU A N 1
ATOM 752 N N B GLU A 1 86 ? 43.512 19.094 48.466 0.50 8.42 85 GLU A N 1
ATOM 753 C CA A GLU A 1 86 ? 44.795 18.969 49.149 0.50 8.76 85 GLU A CA 1
ATOM 754 C CA B GLU A 1 86 ? 44.780 18.943 49.183 0.50 8.92 85 GLU A CA 1
ATOM 755 C C A GLU A 1 86 ? 44.816 19.676 50.506 0.50 8.79 85 GLU A C 1
ATOM 756 C C B GLU A 1 86 ? 44.775 19.655 50.533 0.50 8.89 85 GLU A C 1
ATOM 757 O O A GLU A 1 86 ? 45.378 19.157 51.471 0.50 8.88 85 GLU A O 1
ATOM 758 O O B GLU A 1 86 ? 45.279 19.118 51.521 0.50 8.94 85 GLU A O 1
ATOM 769 N N . ALA A 1 87 ? 44.196 20.854 50.570 1.00 8.75 86 ALA A N 1
ATOM 770 C CA . ALA A 1 87 ? 44.124 21.646 51.803 1.00 8.79 86 ALA A CA 1
ATOM 771 C C . ALA A 1 87 ? 43.212 20.993 52.846 1.00 8.91 86 ALA A C 1
ATOM 772 O O . ALA A 1 87 ? 43.351 21.238 54.046 1.00 9.26 86 ALA A O 1
ATOM 774 N N . LEU A 1 88 ? 42.296 20.147 52.376 1.00 8.85 87 LEU A N 1
ATOM 775 C CA . LEU A 1 88 ? 41.440 19.351 53.254 1.00 8.89 87 LEU A CA 1
ATOM 776 C C . LEU A 1 88 ? 42.084 18.015 53.636 1.00 9.28 87 LEU A C 1
ATOM 777 O O . LEU A 1 88 ? 41.480 17.219 54.358 1.00 9.29 87 LEU A O 1
ATOM 782 N N . TYR A 1 89 ? 43.303 17.773 53.148 1.00 9.36 88 TYR A N 1
ATOM 783 C CA . TYR A 1 89 ? 44.001 16.500 53.379 1.00 9.71 88 TYR A CA 1
ATOM 784 C C . TYR A 1 89 ? 43.134 15.294 52.993 1.00 10.12 88 TYR A C 1
ATOM 785 O O . TYR A 1 89 ? 43.079 14.277 53.695 1.00 10.51 88 TYR A O 1
ATOM 794 N N . ILE A 1 90 ? 42.449 15.444 51.862 1.00 10.34 89 ILE A N 1
ATOM 795 C CA . ILE A 1 90 ? 41.643 14.384 51.268 1.00 10.53 89 ILE A CA 1
ATOM 796 C C . ILE A 1 90 ? 42.442 13.818 50.100 1.00 10.99 89 ILE A C 1
ATOM 797 O O . ILE A 1 90 ? 42.888 14.565 49.233 1.00 11.15 89 ILE A O 1
ATOM 802 N N . ASN A 1 91 ? 42.639 12.503 50.092 1.00 11.59 90 ASN A N 1
ATOM 803 C CA . ASN A 1 91 ? 43.420 11.860 49.041 1.00 12.33 90 ASN A CA 1
ATOM 804 C C . ASN A 1 91 ? 42.649 11.783 47.720 1.00 11.83 90 ASN A C 1
ATOM 805 O O . ASN A 1 91 ? 43.174 12.138 46.657 1.00 11.97 90 ASN A O 1
ATOM 810 N N . LYS A 1 92 ? 41.410 11.304 47.806 1.00 11.44 91 LYS A N 1
ATOM 811 C CA A LYS A 1 92 ? 40.519 11.226 46.654 0.50 10.98 91 LYS A CA 1
ATOM 812 C CA B LYS A 1 92 ? 40.516 11.217 46.655 0.50 11.07 91 LYS A CA 1
ATOM 813 C C . LYS A 1 92 ? 39.104 11.593 47.074 1.00 10.66 91 LYS A C 1
ATOM 814 O O . LYS A 1 92 ? 38.691 11.317 48.201 1.00 10.71 91 LYS A O 1
ATOM 825 N N . TRP A 1 93 ? 38.365 12.224 46.167 1.00 10.07 92 TRP A N 1
ATOM 826 C CA . TRP A 1 93 ? 36.943 12.480 46.406 1.00 9.49 92 TRP A CA 1
ATOM 827 C C . TRP A 1 93 ? 36.125 12.330 45.129 1.00 9.24 92 TRP A C 1
ATOM 828 O O . TRP A 1 93 ? 36.681 12.233 44.031 1.00 9.11 92 TRP A O 1
ATOM 839 N N . GLY A 1 94 ? 34.806 12.287 45.276 1.00 9.00 93 GLY A N 1
ATOM 840 C CA . GLY A 1 94 ? 33.925 12.243 44.116 1.00 8.66 93 GLY A CA 1
ATOM 841 C C . GLY A 1 94 ? 33.668 13.654 43.626 1.00 8.34 93 GLY A C 1
ATOM 842 O O . GLY A 1 94 ? 33.865 14.622 44.365 1.00 8.25 93 GLY A O 1
ATOM 843 N N . PHE A 1 95 ? 33.255 13.776 42.370 1.00 8.02 94 PHE A N 1
ATOM 844 C CA . PHE A 1 95 ? 32.770 15.052 41.871 1.00 7.96 94 PHE A CA 1
ATOM 845 C C . PHE A 1 95 ? 31.429 14.877 41.181 1.00 8.07 94 PHE A C 1
ATOM 846 O O . PHE A 1 95 ? 31.276 14.010 40.326 1.00 8.35 94 PHE A O 1
ATOM 854 N N . ALA A 1 96 ? 30.472 15.721 41.555 1.00 7.97 95 ALA A N 1
ATOM 855 C CA . ALA A 1 96 ? 29.145 15.709 40.961 1.00 7.97 95 ALA A CA 1
ATOM 856 C C . ALA A 1 96 ? 28.793 17.087 40.413 1.00 7.99 95 ALA A C 1
ATOM 857 O O . ALA A 1 96 ? 28.955 18.103 41.094 1.00 8.48 95 ALA A O 1
ATOM 859 N N . GLY A 1 97 ? 28.313 17.111 39.176 1.00 7.93 96 GLY A N 1
ATOM 860 C CA . GLY A 1 97 ? 27.911 18.357 38.535 1.00 8.00 96 GLY A CA 1
ATOM 861 C C . GLY A 1 97 ? 26.742 18.163 37.592 1.00 8.05 96 GLY A C 1
ATOM 862 O O . GLY A 1 97 ? 26.576 17.091 36.997 1.00 8.29 96 GLY A O 1
ATOM 863 N N . HIS A 1 98 ? 25.940 19.215 37.456 1.00 8.17 97 HIS A N 1
ATOM 864 C CA . HIS A 1 98 ? 24.764 19.209 36.591 1.00 8.03 97 HIS A CA 1
ATOM 865 C C . HIS A 1 98 ? 24.865 20.287 35.519 1.00 7.98 97 HIS A C 1
ATOM 866 O O . HIS A 1 98 ? 25.227 21.434 35.809 1.00 8.01 97 HIS A O 1
ATOM 873 N N . SER A 1 99 ? 24.536 19.899 34.287 1.00 8.16 98 SER A N 1
ATOM 874 C CA . SER A 1 99 ? 24.526 20.789 33.117 1.00 8.29 98 SER A CA 1
ATOM 875 C C . SER A 1 99 ? 25.934 21.324 32.854 1.00 8.30 98 SER A C 1
ATOM 876 O O . SER A 1 99 ? 26.836 20.526 32.604 1.00 8.39 98 SER A O 1
ATOM 879 N N . ALA A 1 100 ? 26.152 22.640 32.929 1.00 8.31 99 ALA A N 1
ATOM 880 C CA . ALA A 1 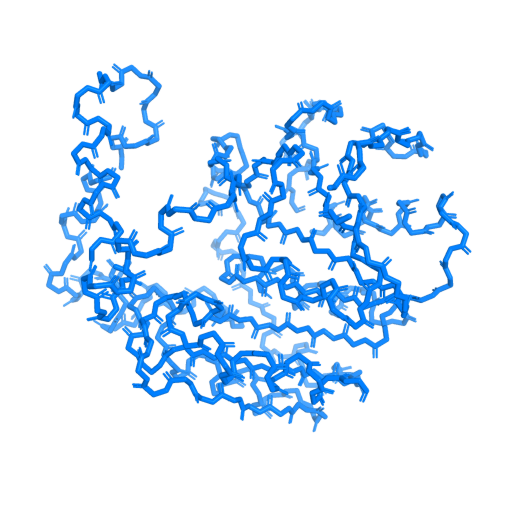100 ? 27.522 23.165 32.792 1.00 8.22 99 ALA A CA 1
ATOM 881 C C . ALA A 1 100 ? 28.455 22.590 33.864 1.00 8.01 99 ALA A C 1
ATOM 882 O O . ALA A 1 100 ? 29.647 22.382 33.614 1.00 8.26 99 ALA A O 1
ATOM 884 N N . GLY A 1 101 ? 27.904 22.316 35.045 1.00 7.95 100 GLY A N 1
ATOM 885 C CA . GLY A 1 101 ? 28.641 21.621 36.100 1.00 7.77 100 GLY A CA 1
ATOM 886 C C . GLY A 1 101 ? 29.032 20.202 35.711 1.00 7.54 100 GLY A C 1
ATOM 887 O O . GLY A 1 101 ? 30.066 19.695 36.150 1.00 7.39 100 GLY A O 1
ATOM 888 N N . GLY A 1 102 ? 28.196 19.559 34.896 1.00 7.48 101 GLY A N 1
ATOM 889 C CA . GLY A 1 102 ? 28.497 18.229 34.352 1.00 7.29 101 GLY A CA 1
ATOM 890 C C . GLY A 1 102 ? 29.655 18.267 33.367 1.00 7.24 101 GLY A C 1
ATOM 891 O O . GLY A 1 102 ? 30.487 17.358 33.333 1.00 7.19 101 GLY A O 1
ATOM 900 N N . LEU A 1 104 ? 32.043 20.436 33.567 1.00 7.46 103 LEU A N 1
ATOM 901 C CA . LEU A 1 104 ? 33.177 20.603 34.472 1.00 7.38 103 LEU A CA 1
ATOM 902 C C . LEU A 1 104 ? 33.623 19.257 35.064 1.00 7.42 103 LEU A C 1
ATOM 903 O O . LEU A 1 104 ? 34.827 18.998 35.180 1.00 7.57 103 LEU A O 1
ATOM 908 N N . ALA A 1 105 ? 32.657 18.405 35.408 1.00 7.63 104 ALA A N 1
ATOM 909 C CA . ALA A 1 105 ? 32.935 17.043 35.888 1.00 7.68 104 ALA A CA 1
ATOM 910 C C . ALA A 1 105 ? 33.770 16.242 34.891 1.00 7.77 104 ALA A C 1
ATOM 911 O O . ALA A 1 105 ? 34.716 15.548 35.274 1.00 7.80 104 ALA A O 1
ATOM 913 N N . LEU A 1 106 ? 33.407 16.339 33.615 1.00 7.82 105 LEU A N 1
ATOM 914 C CA . LEU A 1 106 ? 34.126 15.630 32.562 1.00 7.93 105 LEU A CA 1
ATOM 915 C C . LEU A 1 106 ? 35.558 16.134 32.437 1.00 8.15 105 LEU A C 1
ATOM 916 O O . LEU A 1 106 ? 36.479 15.341 32.255 1.00 8.48 105 LEU A O 1
ATOM 921 N N . VAL A 1 107 ? 35.742 17.446 32.551 1.00 7.99 106 VAL A N 1
ATOM 922 C CA . VAL A 1 107 ? 37.085 18.028 32.527 1.00 8.38 106 VAL A CA 1
ATOM 923 C C . VAL A 1 107 ? 37.889 17.636 33.776 1.00 8.33 106 VAL A C 1
ATOM 924 O O . VAL A 1 107 ? 39.082 17.374 33.676 1.00 8.52 106 VAL A O 1
ATOM 928 N N . TYR A 1 108 ? 37.242 17.561 34.941 1.00 8.43 107 TYR A N 1
ATOM 929 C CA . TYR A 1 108 ? 37.927 17.050 36.138 1.00 8.45 107 TYR A CA 1
ATOM 930 C C . TYR A 1 108 ? 38.485 15.650 35.859 1.00 8.78 107 TYR A C 1
ATOM 931 O O . TYR A 1 108 ? 39.648 15.354 36.171 1.00 8.89 107 TYR A O 1
ATOM 940 N N . ALA A 1 109 ? 37.660 14.804 35.245 1.00 8.99 108 ALA A N 1
ATOM 941 C CA . ALA A 1 109 ? 38.070 13.439 34.916 1.00 9.71 108 ALA A CA 1
ATOM 942 C C . ALA A 1 109 ? 39.220 13.404 33.904 1.00 10.22 108 ALA A C 1
ATOM 943 O O . ALA A 1 109 ? 40.175 12.643 34.068 1.00 10.97 108 ALA A O 1
ATOM 945 N N . THR A 1 110 ? 39.151 14.231 32.868 1.00 10.40 109 THR A N 1
ATOM 946 C CA . THR A 1 110 ? 40.189 14.188 31.836 1.00 10.95 109 THR A CA 1
ATOM 947 C C . THR A 1 110 ? 41.526 14.782 32.304 1.00 11.21 109 THR A C 1
ATOM 948 O O . THR A 1 110 ? 42.591 14.346 31.863 1.00 11.79 10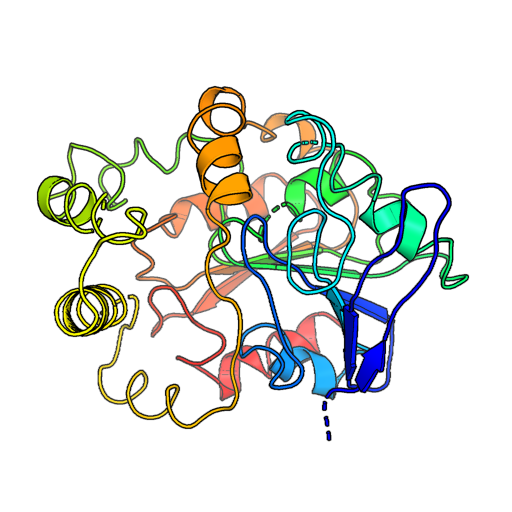9 THR A O 1
ATOM 952 N N A GLU A 1 111 ? 41.466 15.771 33.190 0.50 11.15 110 GLU A N 1
ATOM 953 N N B GLU A 1 111 ? 41.452 15.753 33.214 0.50 11.33 110 GLU A N 1
ATOM 954 C CA A GLU A 1 111 ? 42.681 16.404 33.700 0.50 11.28 110 GLU A CA 1
ATOM 955 C CA B GLU A 1 111 ? 42.635 16.452 33.723 0.50 11.63 110 GLU A CA 1
ATOM 956 C C A GLU A 1 111 ? 43.274 15.633 34.873 0.50 11.35 110 GLU A C 1
ATOM 957 C C B GLU A 1 111 ? 43.253 15.783 34.943 0.50 11.54 110 GLU A C 1
ATOM 958 O O A GLU A 1 111 ? 44.492 15.447 34.947 0.50 11.80 110 GLU A O 1
ATOM 959 O O B GLU A 1 111 ? 44.471 15.841 35.135 0.50 11.78 110 GLU A O 1
ATOM 970 N N . ALA A 1 112 ? 42.412 15.185 35.785 1.00 11.22 111 ALA A N 1
ATOM 971 C CA . ALA A 1 112 ? 42.861 14.685 37.090 1.00 11.01 111 ALA A CA 1
ATOM 972 C C . ALA A 1 112 ? 42.058 13.514 37.649 1.00 10.89 111 ALA A C 1
ATOM 973 O O . ALA A 1 112 ? 41.731 13.498 38.838 1.00 10.80 111 ALA A O 1
ATOM 975 N N . GLN A 1 113 ? 41.767 12.518 36.812 1.00 10.77 112 GLN A N 1
ATOM 976 C CA . GLN A 1 113 ? 40.946 11.383 37.258 1.00 10.79 112 GLN A CA 1
ATOM 977 C C . GLN A 1 113 ? 41.545 10.621 38.434 1.00 10.71 112 GLN A C 1
ATOM 978 O O . GLN A 1 113 ? 40.814 10.007 39.208 1.00 10.72 112 GLN A O 1
ATOM 984 N N . GLU A 1 114 ? 42.868 10.678 38.578 1.00 10.77 113 GLU A N 1
ATOM 985 C CA A GLU A 1 114 ? 43.547 9.951 39.653 0.50 11.05 113 GLU A CA 1
ATOM 986 C CA B GLU A 1 114 ? 43.552 9.960 39.641 0.50 10.79 113 GLU A CA 1
ATOM 987 C C . GLU A 1 114 ? 43.127 10.453 41.032 1.00 10.73 113 GLU A C 1
ATOM 988 O O . GLU A 1 114 ? 43.216 9.720 42.016 1.00 11.00 113 GLU A O 1
ATOM 999 N N . SER A 1 115 ? 42.647 11.695 41.094 1.00 10.19 114 SER A N 1
ATOM 1000 C CA . SER A 1 115 ? 42.161 12.277 42.343 1.00 9.83 114 SER A CA 1
ATOM 1001 C C . SER A 1 115 ? 40.683 11.997 42.618 1.00 9.70 114 SER A C 1
ATOM 1002 O O . SER A 1 115 ? 40.163 12.404 43.655 1.00 9.71 114 SER A O 1
ATOM 1005 N N . LEU A 1 116 ? 40.009 11.318 41.692 1.00 9.65 115 LEU A N 1
ATOM 1006 C CA . LEU A 1 116 ? 38.559 11.127 41.786 1.00 9.67 115 LEU A CA 1
ATOM 1007 C C . LEU A 1 116 ? 38.152 9.686 42.062 1.00 9.75 115 LEU A C 1
ATOM 1008 O O . LEU A 1 116 ? 38.658 8.757 41.432 1.00 10.31 115 LEU A O 1
ATOM 1013 N N . THR A 1 117 ? 37.233 9.512 43.010 1.00 9.81 116 THR A N 1
ATOM 1014 C CA . THR A 1 117 ? 36.644 8.201 43.293 1.00 9.93 116 THR A CA 1
ATOM 1015 C C . THR A 1 117 ? 35.575 7.858 42.258 1.00 9.97 116 THR A C 1
ATOM 1016 O O . THR A 1 117 ? 35.307 6.679 41.992 1.00 10.38 116 THR A O 1
ATOM 1020 N N . LYS A 1 118 ? 34.971 8.900 41.688 1.00 9.57 117 LYS A N 1
ATOM 1021 C CA . LYS A 1 118 ? 33.874 8.787 40.728 1.00 9.42 117 LYS A CA 1
ATOM 1022 C C . LYS A 1 118 ? 33.494 10.171 40.213 1.00 9.19 117 LYS A C 1
ATOM 1023 O O . LYS A 1 118 ? 33.837 11.185 40.828 1.00 9.06 117 LYS A O 1
ATOM 1029 N N . ILE A 1 119 ? 32.778 10.201 39.092 1.00 8.95 118 ILE A N 1
ATOM 1030 C CA . ILE A 1 119 ? 32.062 11.407 38.675 1.00 8.89 118 ILE A CA 1
ATOM 1031 C C . ILE A 1 119 ? 30.574 11.113 38.524 1.00 9.01 118 ILE A C 1
ATOM 1032 O O . ILE A 1 119 ? 30.180 10.001 38.145 1.00 9.26 118 ILE A O 1
ATOM 1037 N N . ILE A 1 120 ? 29.760 12.105 38.873 1.00 8.77 119 ILE A N 1
ATOM 1038 C CA . ILE A 1 120 ? 28.327 12.088 38.608 1.00 9.15 119 ILE A CA 1
ATOM 1039 C C . ILE A 1 120 ? 28.075 13.248 37.656 1.00 8.82 119 ILE A C 1
ATOM 1040 O O . ILE A 1 120 ? 28.475 14.380 37.933 1.00 8.93 119 ILE A O 1
ATOM 1045 N N . VAL A 1 121 ? 27.442 12.951 36.524 1.00 8.70 120 VAL A N 1
ATOM 1046 C CA . VAL A 1 121 ? 27.339 13.903 35.418 1.00 8.67 120 VAL A CA 1
ATOM 1047 C C . VAL A 1 121 ? 25.903 13.980 34.916 1.00 8.46 120 VAL A C 1
ATOM 1048 O O . VAL A 1 121 ? 25.402 13.042 34.294 1.00 8.68 120 VAL A O 1
ATOM 1052 N N . GLY A 1 122 ? 25.244 15.104 35.184 1.00 8.08 121 GLY A N 1
ATOM 1053 C CA . GLY A 1 122 ? 23.844 15.278 34.803 1.00 8.35 121 GLY A CA 1
ATOM 1054 C C . GLY A 1 122 ? 23.621 16.279 33.692 1.00 8.19 121 GLY A C 1
ATOM 1055 O O . GLY A 1 122 ? 24.264 17.330 33.661 1.00 8.65 121 GLY A O 1
ATOM 1056 N N . GLY A 1 123 ? 22.717 15.939 32.772 1.00 8.19 122 GLY A N 1
ATOM 1057 C CA . GLY A 1 123 ? 22.273 16.854 31.715 1.00 8.05 122 GLY A CA 1
ATOM 1058 C C . GLY A 1 123 ? 23.380 17.592 30.984 1.00 7.91 122 GLY A C 1
ATOM 1059 O O . GLY A 1 123 ? 23.254 18.784 30.697 1.00 7.96 122 GLY A O 1
ATOM 1060 N N . ALA A 1 124 ? 24.463 16.887 30.672 1.00 7.80 123 ALA A N 1
ATOM 1061 C CA . ALA A 1 124 ? 25.631 17.532 30.079 1.00 7.83 123 ALA A CA 1
ATOM 1062 C C . ALA A 1 124 ? 25.898 17.067 28.651 1.00 8.12 123 ALA A C 1
ATOM 1063 O O . ALA A 1 124 ? 25.059 16.417 28.021 1.00 8.71 123 ALA A O 1
ATOM 1065 N N . ALA A 1 125 ? 27.067 17.432 28.138 1.00 8.09 124 ALA A N 1
ATOM 1066 C CA . ALA A 1 125 ? 27.486 17.038 26.801 1.00 8.34 124 ALA A CA 1
ATOM 1067 C C . ALA A 1 125 ? 28.998 16.949 26.794 1.00 8.65 124 ALA A C 1
ATOM 1068 O O . ALA A 1 125 ? 29.664 17.625 27.580 1.00 8.90 124 ALA A O 1
ATOM 1070 N N . ALA A 1 126 ? 29.532 16.112 25.910 1.00 9.01 125 ALA A N 1
ATOM 1071 C CA . ALA A 1 126 ? 30.977 15.909 25.793 1.00 9.29 125 ALA A CA 1
ATOM 1072 C C . ALA A 1 126 ? 31.643 16.918 24.849 1.00 9.68 125 ALA A C 1
ATOM 1073 O O . ALA A 1 126 ? 32.870 16.936 24.718 1.00 9.82 125 ALA A O 1
ATOM 1075 N N . SER A 1 127 ? 30.837 17.743 24.183 1.00 9.88 126 SER A N 1
ATOM 1076 C CA . SER A 1 127 ? 31.361 18.803 23.319 1.00 10.39 126 SER A CA 1
ATOM 1077 C C . SER A 1 127 ? 30.347 19.928 23.156 1.00 10.76 126 SER A C 1
ATOM 1078 O O . SER A 1 127 ? 29.212 19.829 23.625 1.00 10.81 126 SER A O 1
ATOM 1081 N N . LYS A 1 128 ? 30.771 20.989 22.475 1.00 11.43 127 LYS A N 1
ATOM 1082 C CA . LYS A 1 128 ? 29.918 22.139 22.180 1.00 12.19 127 LYS A CA 1
ATOM 1083 C C . LYS A 1 128 ? 28.771 21.820 21.209 1.00 12.58 127 LYS A C 1
ATOM 1084 O O . LYS A 1 128 ? 27.898 22.664 20.988 1.00 12.54 127 LYS A O 1
ATOM 1090 N N . GLU A 1 129 ? 28.774 20.603 20.657 1.00 12.85 128 GLU A N 1
ATOM 1091 C CA A GLU A 1 129 ? 27.811 20.254 19.615 0.50 13.36 128 GLU A CA 1
ATOM 1092 C CA B GLU A 1 129 ? 27.816 20.147 19.636 0.50 13.28 128 GLU A CA 1
ATOM 1093 C C . GLU A 1 129 ? 26.354 20.191 20.101 1.00 13.33 128 GLU A C 1
ATOM 1094 O O . GLU A 1 129 ? 25.432 20.198 19.282 1.00 13.52 128 GLU A O 1
ATOM 1105 N N . TYR A 1 130 ? 26.141 20.184 21.418 1.00 13.50 129 TYR A N 1
ATOM 1106 C CA . TYR A 1 130 ? 24.776 20.228 21.962 1.00 13.92 129 TYR A CA 1
ATOM 1107 C C . TYR A 1 130 ? 24.006 21.457 21.463 1.00 14.41 129 TYR A C 1
ATOM 1108 O O . TYR A 1 130 ? 22.815 21.370 21.178 1.00 14.20 129 TYR A O 1
ATOM 1117 N N . ALA A 1 131 ? 24.699 22.586 21.335 1.00 14.94 130 ALA A N 1
ATOM 1118 C CA . ALA A 1 131 ? 24.059 23.843 20.951 1.00 15.79 130 ALA A CA 1
ATOM 1119 C C . ALA A 1 131 ? 23.779 23.935 19.447 1.00 16.46 130 ALA A C 1
ATOM 1120 O O . ALA A 1 131 ? 23.182 24.913 18.987 1.00 17.00 130 ALA A O 1
ATOM 1122 N N . SER A 1 132 ? 24.213 22.921 18.698 1.00 16.97 131 SER A N 1
ATOM 1123 C CA A SER A 1 132 ? 23.946 22.835 17.262 0.50 17.30 131 SER A CA 1
ATOM 1124 C CA B SER A 1 132 ? 23.949 22.836 17.261 0.50 17.37 131 SER A CA 1
ATOM 1125 C C . SER A 1 132 ? 22.949 21.723 16.935 1.00 17.44 131 SER A C 1
ATOM 1126 O O . SER A 1 132 ? 22.706 21.411 15.762 1.00 17.99 131 SER A O 1
ATOM 1131 N N . HIS A 1 133 ? 22.370 21.125 17.976 1.00 17.00 132 HIS A N 1
ATOM 1132 C CA . HIS A 1 133 ? 21.375 20.070 17.816 1.00 16.97 132 HIS A CA 1
ATOM 1133 C C . HIS A 1 133 ? 19.978 20.690 17.831 1.00 16.78 132 HIS A C 1
ATOM 1134 O O . HIS A 1 133 ? 19.670 21.497 18.708 1.00 16.47 132 HIS A O 1
ATOM 1141 N N . LYS A 1 134 ? 19.138 20.292 16.874 1.00 16.92 133 LYS A N 1
ATOM 1142 C CA A LYS A 1 134 ? 17.822 20.920 16.710 0.50 16.91 133 LYS A CA 1
ATOM 1143 C CA B LYS A 1 134 ? 17.795 20.868 16.690 0.50 16.93 133 LYS A CA 1
ATOM 1144 C C . LYS A 1 134 ? 16.883 20.776 17.919 1.00 16.63 133 LYS A C 1
ATOM 1145 O O . LYS A 1 134 ? 15.916 21.532 18.042 1.00 16.68 133 LYS A O 1
ATOM 1156 N N . ASP A 1 135 ? 17.174 19.835 18.816 1.00 16.14 134 ASP A N 1
ATOM 1157 C CA . ASP A 1 135 ? 16.363 19.653 20.025 1.00 15.71 134 ASP A CA 1
ATOM 1158 C C . ASP A 1 135 ? 16.812 20.520 21.201 1.00 14.75 134 ASP A C 1
ATOM 1159 O O . ASP A 1 135 ? 16.183 20.505 22.262 1.00 14.66 134 ASP A O 1
ATOM 1164 N N . SER A 1 136 ? 17.893 21.271 21.009 1.00 13.79 135 SER A N 1
ATOM 1165 C CA . SER A 1 136 ? 18.370 22.210 22.022 1.00 12.83 135 SER A CA 1
ATOM 1166 C C . SER A 1 136 ? 17.837 23.610 21.767 1.00 12.68 135 SER A C 1
ATOM 1167 O O . SER A 1 136 ? 17.836 24.082 20.634 1.00 12.42 135 SER A O 1
ATOM 1170 N N . ILE A 1 137 ? 17.410 24.275 22.837 1.00 12.63 136 ILE A N 1
ATOM 1171 C CA . ILE A 1 137 ? 16.965 25.668 22.768 1.00 12.89 136 ILE A CA 1
ATOM 1172 C C . ILE A 1 137 ? 18.075 26.623 22.311 1.00 13.25 136 ILE A C 1
ATOM 1173 O O . ILE A 1 137 ? 17.800 27.745 21.886 1.00 13.46 136 ILE A O 1
ATOM 1178 N N . TYR A 1 138 ? 19.325 26.168 22.394 1.00 13.53 137 TYR A N 1
ATOM 1179 C CA . TYR A 1 138 ? 20.471 26.985 21.992 1.00 14.19 137 TYR A CA 1
ATOM 1180 C C . TYR A 1 138 ? 20.751 26.919 20.490 1.00 14.74 137 TYR A C 1
ATOM 1181 O O . TYR A 1 138 ? 21.597 27.661 19.980 1.00 15.30 137 TYR A O 1
ATOM 1190 N N . CYS A 1 139 ? 20.033 26.043 19.793 1.00 15.03 138 CYS A N 1
ATOM 1191 C CA . CYS A 1 139 ? 20.199 25.858 18.350 1.00 15.70 138 CYS A CA 1
ATOM 1192 C C . CYS A 1 139 ? 19.183 26.675 17.559 1.00 16.16 138 CYS A C 1
ATOM 1193 O O . CYS A 1 139 ? 17.995 26.660 17.873 1.00 15.95 138 CYS A O 1
ATOM 1196 N N . SER A 1 140 ? 19.651 27.372 16.524 1.00 16.90 139 SER A N 1
ATOM 1197 C CA . SER A 1 140 ? 18.787 28.243 15.715 1.00 17.71 139 SER A CA 1
ATOM 1198 C C . SER A 1 140 ? 17.668 27.499 14.967 1.00 18.02 139 SER A C 1
ATOM 1199 O O . SER A 1 140 ? 16.695 28.117 14.527 1.00 18.31 139 SER A O 1
ATOM 1202 N N . LYS A 1 141 ? 17.809 26.181 14.836 1.00 17.95 140 LYS A N 1
ATOM 1203 C CA . LYS A 1 141 ? 16.776 25.337 14.226 1.00 18.28 140 LYS A CA 1
ATOM 1204 C C . LYS A 1 141 ? 15.590 25.121 15.170 1.00 17.83 140 LYS A C 1
ATOM 1205 O O . LYS A 1 141 ? 14.493 24.753 14.736 1.00 17.86 140 LYS A O 1
ATOM 1211 N N . ASN A 1 142 ? 15.814 25.357 16.461 1.00 17.15 141 ASN A N 1
ATOM 1212 C CA . ASN A 1 142 ? 14.790 25.139 17.477 1.00 16.64 141 ASN A CA 1
ATOM 1213 C C . ASN A 1 142 ? 13.796 26.290 17.536 1.00 16.66 141 ASN A C 1
ATOM 1214 O O . ASN A 1 142 ? 14.180 27.454 17.441 1.00 16.16 141 ASN A O 1
ATOM 1219 N N . VAL A 1 143 ? 12.522 25.941 17.710 1.00 16.77 142 VAL A N 1
ATOM 1220 C CA A VAL A 1 143 ? 11.433 26.914 17.741 0.50 17.04 142 VAL A CA 1
ATOM 1221 C CA B VAL A 1 143 ? 11.437 26.927 17.737 0.50 17.18 142 VAL A CA 1
ATOM 1222 C C . VAL A 1 143 ? 11.590 27.949 18.870 1.00 17.10 142 VAL A C 1
ATOM 1223 O O . VAL A 1 143 ? 11.166 29.099 18.729 1.00 17.61 142 VAL A O 1
ATOM 1230 N N . LYS A 1 144 ? 12.221 27.538 19.973 1.00 16.94 143 LYS A N 1
ATOM 1231 C CA A LYS A 1 144 ? 12.381 28.387 21.158 0.50 16.78 143 LYS A CA 1
ATOM 1232 C CA B LYS A 1 144 ? 12.371 28.402 21.150 0.50 16.77 143 LYS A CA 1
ATOM 1233 C C . LYS A 1 144 ? 13.603 29.311 21.085 1.00 16.65 143 LYS A C 1
ATOM 1234 O O . LYS A 1 144 ? 13.767 30.196 21.929 1.00 16.50 143 LYS A O 1
ATOM 1245 N N . PHE A 1 145 ? 14.453 29.106 20.078 1.00 16.21 144 PHE A N 1
ATOM 1246 C CA . PHE A 1 145 ? 15.749 29.815 19.971 1.00 16.01 144 PHE A CA 1
ATOM 1247 C C . PHE A 1 145 ? 15.692 31.334 20.157 1.00 15.98 144 PHE A C 1
ATOM 1248 O O . PHE A 1 145 ? 16.417 31.887 20.994 1.00 15.70 144 PHE A O 1
ATOM 1256 N N . ASN A 1 146 ? 14.851 32.003 19.371 1.00 16.08 145 ASN A N 1
ATOM 1257 C CA . ASN A 1 146 ? 14.768 33.461 19.417 1.00 16.27 145 ASN A CA 1
ATOM 1258 C C . ASN A 1 146 ? 14.349 33.987 20.782 1.00 15.88 145 ASN A C 1
ATOM 1259 O O . ASN A 1 146 ? 14.934 34.950 21.285 1.00 15.95 145 ASN A O 1
ATOM 1264 N N . ARG A 1 147 ? 13.349 33.343 21.383 1.00 15.44 146 ARG A N 1
ATOM 1265 C CA . ARG A 1 147 ? 12.863 33.757 22.696 1.00 15.21 146 ARG A CA 1
ATOM 1266 C C . ARG A 1 147 ? 13.945 33.567 23.753 1.00 14.92 146 ARG A C 1
ATOM 1267 O O . ARG A 1 147 ? 14.138 34.431 24.611 1.00 14.98 146 ARG A O 1
ATOM 1275 N N . ILE A 1 148 ? 14.654 32.442 23.671 1.00 14.79 147 ILE A N 1
ATOM 1276 C CA . ILE A 1 148 ? 15.699 32.108 24.639 1.00 14.68 147 ILE A CA 1
ATOM 1277 C C . ILE A 1 148 ? 16.883 33.077 24.563 1.00 14.58 147 ILE A C 1
ATOM 1278 O O . ILE A 1 148 ? 17.427 33.477 25.595 1.00 14.58 147 ILE A O 1
ATOM 1283 N N . VAL A 1 149 ? 17.263 33.473 23.351 1.00 14.55 148 VAL A N 1
ATOM 1284 C CA . VAL A 1 149 ? 18.305 34.490 23.176 1.00 14.74 148 VAL A CA 1
ATOM 1285 C C . VAL A 1 149 ? 17.902 35.783 23.898 1.00 14.71 148 VAL A C 1
ATOM 1286 O O . VAL A 1 149 ? 18.706 36.368 24.638 1.00 15.09 148 VAL A O 1
ATOM 1290 N N . SER A 1 150 ? 16.652 36.201 23.691 1.00 14.69 149 SER A N 1
ATOM 1291 C CA A SER A 1 150 ? 16.128 37.415 24.310 0.50 14.65 149 SER A CA 1
ATOM 1292 C CA B SER A 1 150 ? 16.117 37.415 24.311 0.50 14.70 149 SER A CA 1
ATOM 1293 C C . SER A 1 150 ? 16.107 37.320 25.835 1.00 14.46 149 SER A C 1
ATOM 1294 O O . SER A 1 150 ? 16.502 38.261 26.525 1.00 14.65 149 SER A O 1
ATOM 1299 N N . ILE A 1 151 ? 15.652 36.180 26.355 1.00 14.15 150 ILE A N 1
ATOM 1300 C CA . ILE A 1 151 ? 15.610 35.954 27.803 1.00 13.87 150 ILE A CA 1
ATOM 1301 C C . ILE A 1 151 ? 17.019 35.983 28.406 1.00 14.14 150 ILE A C 1
ATOM 1302 O O . ILE A 1 151 ? 17.253 36.655 29.412 1.00 13.96 150 ILE A O 1
ATOM 1315 N N . ASN A 1 153 ? 19.810 37.304 27.234 1.00 15.32 152 ASN A N 1
ATOM 1316 C CA . ASN A 1 153 ? 20.403 38.633 27.143 1.00 15.77 152 ASN A CA 1
ATOM 1317 C C . ASN A 1 153 ? 19.887 39.553 28.243 1.00 15.74 152 ASN A C 1
ATOM 1318 O O . ASN A 1 153 ? 20.663 40.288 28.852 1.00 15.94 152 ASN A O 1
ATOM 1323 N N . ALA A 1 154 ? 18.586 39.482 28.516 1.00 15.68 153 ALA A N 1
ATOM 1324 C CA . ALA A 1 154 ? 17.978 40.317 29.544 1.00 15.83 153 ALA A CA 1
ATOM 1325 C C . ALA A 1 154 ? 18.380 39.887 30.957 1.00 16.06 153 ALA A C 1
ATOM 1326 O O . ALA A 1 154 ? 18.614 40.730 31.824 1.00 15.91 153 ALA A O 1
ATOM 1328 N N . LEU A 1 155 ? 18.470 38.580 31.187 1.00 16.24 154 LEU A N 1
ATOM 1329 C CA . LEU A 1 155 ? 18.904 38.082 32.495 1.00 16.90 154 LEU A CA 1
ATOM 1330 C C . LEU A 1 155 ? 20.373 38.410 32.789 1.00 17.62 154 LEU A C 1
ATOM 1331 O O . LEU A 1 155 ? 20.741 38.630 33.948 1.00 17.74 154 LEU A O 1
ATOM 1336 N N . ASN A 1 156 ? 21.193 38.472 31.738 1.00 18.33 155 ASN A N 1
ATOM 1337 C CA . ASN A 1 156 ? 22.622 38.816 31.859 1.00 19.28 155 ASN A CA 1
ATOM 1338 C C . ASN A 1 156 ? 22.885 40.329 31.966 1.00 19.78 155 ASN A C 1
ATOM 1339 O O . ASN A 1 156 ? 24.037 40.764 32.091 1.00 20.09 155 ASN A O 1
ATOM 1344 N N . ASP A 1 157 ? 21.818 41.124 31.915 1.00 20.07 156 ASP A N 1
ATOM 1345 C CA . ASP A 1 157 ? 21.916 42.569 32.097 1.00 20.70 156 ASP A CA 1
ATOM 1346 C C . ASP A 1 157 ? 21.573 42.938 33.537 1.00 20.82 156 ASP A C 1
ATOM 1347 O O . ASP A 1 157 ? 20.449 42.709 33.992 1.00 20.60 156 ASP A O 1
ATOM 1352 N N . ASP A 1 158 ? 22.548 43.520 34.238 1.00 21.20 157 ASP A N 1
ATOM 1353 C CA A ASP A 1 158 ? 22.368 43.912 35.635 0.50 21.25 157 ASP A CA 1
ATOM 1354 C CA B ASP A 1 158 ? 22.392 43.932 35.635 0.50 21.37 157 ASP A CA 1
ATOM 1355 C C . ASP A 1 158 ? 21.353 45.047 35.804 1.00 21.23 157 ASP A C 1
ATOM 1356 O O . ASP A 1 158 ? 20.858 45.285 36.909 1.00 21.70 157 ASP A O 1
ATOM 1365 N N . SER A 1 159 ? 21.028 45.728 34.705 1.00 20.83 158 SER A N 1
ATOM 1366 C CA A SER A 1 159 ? 20.083 46.844 34.733 0.50 20.56 158 SER A CA 1
ATOM 1367 C CA B SER A 1 159 ? 20.082 46.844 34.750 0.50 20.57 158 SER A CA 1
ATOM 1368 C C . SER A 1 159 ? 18.626 46.404 34.569 1.00 20.15 158 SER A C 1
ATOM 1369 O O . SER A 1 159 ? 17.704 47.205 34.740 1.00 20.26 158 SER A O 1
ATOM 1374 N N . THR A 1 160 ? 18.417 45.131 34.235 1.00 19.15 159 THR A N 1
ATOM 1375 C CA . THR A 1 160 ? 17.062 44.594 34.086 1.00 18.16 159 THR A CA 1
ATOM 1376 C C . THR A 1 160 ? 16.276 44.774 35.386 1.00 18.17 159 THR A C 1
ATOM 1377 O O . THR A 1 160 ? 16.755 44.412 36.467 1.00 18.22 159 THR A O 1
ATOM 1381 N N . VAL A 1 161 ? 15.082 45.355 35.274 1.00 17.96 160 VAL A N 1
ATOM 1382 C CA . VAL A 1 161 ? 14.268 45.682 36.450 1.00 18.08 160 VAL A CA 1
ATOM 1383 C C . VAL A 1 161 ? 13.710 44.437 37.134 1.00 17.87 160 VAL A C 1
ATOM 1384 O O . VAL A 1 161 ? 13.498 43.406 36.485 1.00 17.41 160 VAL A O 1
ATOM 1388 N N . GLN A 1 162 ? 13.479 44.554 38.443 1.00 17.96 161 GLN A N 1
ATOM 1389 C CA A GLN A 1 162 ? 13.070 43.432 39.296 0.50 17.95 161 GLN A CA 1
ATOM 1390 C CA B GLN A 1 162 ? 13.090 43.411 39.272 0.50 17.96 161 GLN A CA 1
ATOM 1391 C C . GLN A 1 162 ? 11.865 42.657 38.757 1.00 17.67 161 GLN A C 1
ATOM 1392 O O . GLN A 1 162 ? 11.879 41.420 38.708 1.00 17.46 161 GLN A O 1
ATOM 1403 N N . GLU A 1 163 ? 10.820 43.386 38.365 1.00 17.48 162 GLU A N 1
ATOM 1404 C CA A GLU A 1 163 ? 9.595 42.759 37.867 0.50 17.34 162 GLU A CA 1
ATOM 1405 C CA B GLU A 1 163 ? 9.589 42.770 37.860 0.50 17.22 162 GLU A CA 1
ATOM 1406 C C . GLU A 1 163 ? 9.832 41.978 36.576 1.00 16.78 162 GLU A C 1
ATOM 1407 O O . GLU A 1 163 ? 9.253 40.906 36.378 1.00 16.43 162 GLU A O 1
ATOM 1418 N N . GLU A 1 164 ? 10.690 42.509 35.708 1.00 16.16 163 GLU A N 1
ATOM 1419 C CA . GLU A 1 164 ? 11.031 41.824 34.463 1.00 15.44 163 GLU A CA 1
ATOM 1420 C C . GLU A 1 164 ? 11.879 40.581 34.750 1.00 15.05 163 GLU A C 1
ATOM 1421 O O . GLU A 1 164 ? 11.612 39.508 34.207 1.00 14.62 163 GLU A O 1
ATOM 1427 N N . ARG A 1 165 ? 12.880 40.726 35.617 1.00 14.79 164 ARG A N 1
ATOM 1428 C CA . ARG A 1 165 ? 13.710 39.588 36.018 1.00 14.44 164 ARG A CA 1
ATOM 1429 C C . ARG A 1 165 ? 12.857 38.456 36.598 1.00 14.19 164 ARG A C 1
ATOM 1430 O O . ARG A 1 165 ? 13.077 37.281 36.283 1.00 13.90 164 ARG A O 1
ATOM 1438 N N . LYS A 1 166 ? 11.882 38.818 37.431 1.00 14.15 165 LYS A N 1
ATOM 1439 C CA . LYS A 1 166 ? 10.968 37.844 38.034 1.00 14.28 165 LYS A CA 1
ATOM 1440 C C . LYS A 1 166 ? 10.199 37.071 36.963 1.00 13.85 165 LYS A C 1
ATOM 1441 O O . LYS A 1 166 ? 10.134 35.838 37.003 1.00 13.74 165 LYS A O 1
ATOM 1447 N N . ALA A 1 167 ? 9.629 37.803 36.007 1.00 13.45 166 ALA A N 1
ATOM 1448 C CA . ALA A 1 167 ? 8.859 37.2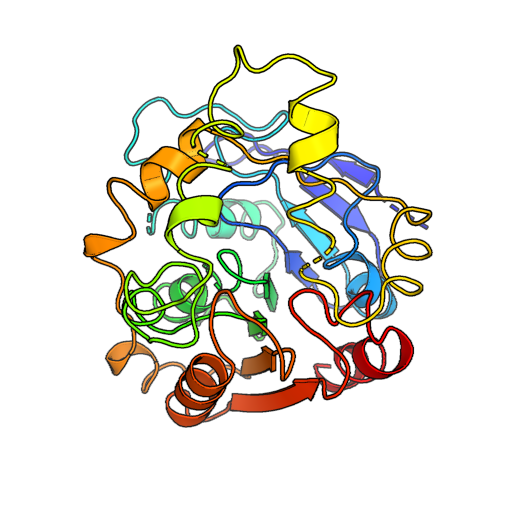01 34.922 1.00 13.06 166 ALA A CA 1
ATOM 1449 C C . ALA A 1 167 ? 9.721 36.278 34.059 1.00 12.82 166 ALA A C 1
ATOM 1450 O O . ALA A 1 167 ? 9.316 35.156 33.747 1.00 12.69 166 ALA A O 1
ATOM 1452 N N . LEU A 1 168 ? 10.914 36.747 33.697 1.00 12.52 167 LEU A N 1
ATOM 1453 C CA . LEU A 1 168 ? 11.835 35.969 32.864 1.00 12.34 167 LEU A CA 1
ATOM 1454 C C . LEU A 1 168 ? 12.304 34.687 33.547 1.00 12.04 167 LEU A C 1
ATOM 1455 O O . LEU A 1 168 ? 12.415 33.635 32.904 1.00 11.74 167 LEU A O 1
ATOM 1460 N N . SER A 1 169 ? 12.583 34.784 34.845 1.00 11.91 168 SER A N 1
ATOM 1461 C CA . SER A 1 169 ? 13.027 33.638 35.634 1.00 12.09 168 SER A CA 1
ATOM 1462 C C . SER A 1 169 ? 11.933 32.581 35.720 1.00 11.99 168 SER A C 1
ATOM 1463 O O . SER A 1 169 ? 12.219 31.382 35.652 1.00 11.85 168 SER A O 1
ATOM 1466 N N . ARG A 1 170 ? 10.688 33.041 35.858 1.00 12.01 169 ARG A N 1
ATOM 1467 C CA A ARG A 1 170 ? 9.519 32.166 35.890 0.50 12.26 169 ARG A CA 1
ATOM 1468 C CA B ARG A 1 170 ? 9.537 32.144 35.898 0.50 12.17 169 ARG A CA 1
ATOM 1469 C C . ARG A 1 170 ? 9.361 31.443 34.553 1.00 11.94 169 ARG A C 1
ATOM 1470 O O . ARG A 1 170 ? 9.177 30.226 34.507 1.00 11.67 169 ARG A O 1
ATOM 1485 N N . GLU A 1 171 ? 9.430 32.212 33.467 1.00 11.56 170 GLU A N 1
ATOM 1486 C CA . GLU A 1 171 ? 9.313 31.665 32.118 1.00 11.16 170 GLU A CA 1
ATOM 1487 C C . GLU A 1 171 ? 10.383 30.597 31.873 1.00 11.09 170 GLU A C 1
ATOM 1488 O O . GLU A 1 171 ? 10.088 29.522 31.340 1.00 11.07 170 GLU A O 1
ATOM 1494 N N . TRP A 1 172 ? 11.618 30.894 32.282 1.00 10.70 171 TRP A N 1
ATOM 1495 C CA . TRP A 1 172 ? 12.722 29.948 32.148 1.00 10.77 171 TRP A CA 1
ATOM 1496 C C . TRP A 1 172 ? 12.455 28.662 32.929 1.00 10.72 171 TRP A C 1
ATOM 1497 O O . TRP A 1 172 ? 12.634 27.563 32.395 1.00 10.90 171 TRP A O 1
ATOM 1508 N N . ALA A 1 173 ? 12.025 28.808 34.181 1.00 10.62 172 ALA A N 1
ATOM 1509 C CA . ALA A 1 173 ? 11.761 27.660 35.049 1.00 10.71 172 ALA A CA 1
ATOM 1510 C C . ALA A 1 173 ? 10.671 26.756 34.472 1.00 10.81 172 ALA A C 1
ATOM 1511 O O . ALA A 1 173 ? 10.803 25.528 34.472 1.00 10.90 172 ALA A O 1
ATOM 1513 N N . LEU A 1 174 ? 9.602 27.365 33.967 1.00 10.91 173 LEU A N 1
ATOM 1514 C CA . LEU A 1 174 ? 8.488 26.601 33.404 1.00 11.25 173 LEU A CA 1
ATOM 1515 C C . LEU A 1 174 ? 8.897 25.770 32.191 1.00 11.71 173 LEU A C 1
ATOM 1516 O O . LEU A 1 174 ? 8.395 24.667 31.987 1.00 12.10 173 LEU A O 1
ATOM 1529 N N . SER A 1 176 ? 11.811 24.561 31.925 1.00 12.32 175 SER A N 1
ATOM 1530 C CA . SER A 1 176 ? 12.825 23.650 32.465 1.00 12.46 175 SER A CA 1
ATOM 1531 C C . SER A 1 176 ? 12.265 22.533 33.339 1.00 12.18 175 SER A C 1
ATOM 1532 O O . SER A 1 176 ? 13.022 21.684 33.824 1.00 11.98 175 SER A O 1
ATOM 1535 N N . PHE A 1 177 ? 10.949 22.546 33.544 1.00 11.96 176 PHE A N 1
ATOM 1536 C CA . PHE A 1 177 ? 10.255 21.558 34.371 1.00 12.01 176 PHE A CA 1
ATOM 1537 C C . PHE A 1 177 ? 9.166 20.853 33.582 1.00 12.34 176 PHE A C 1
ATOM 1538 O O . PHE A 1 177 ? 8.354 21.497 32.916 1.00 12.51 176 PHE A O 1
ATOM 1546 N N . TYR A 1 178 ? 9.142 19.528 33.684 1.00 12.60 177 TYR A N 1
ATOM 1547 C CA . TYR A 1 178 ? 8.118 18.713 33.043 1.00 13.36 177 TYR A CA 1
ATOM 1548 C C . TYR A 1 178 ? 6.736 19.009 33.629 1.00 13.25 177 TYR A C 1
ATOM 1549 O O . TYR A 1 178 ? 5.755 19.128 32.891 1.00 13.72 177 TYR A O 1
ATOM 1558 N N . SER A 1 179 ? 6.681 19.144 34.952 1.00 13.05 178 SER A N 1
ATOM 1559 C CA . SER A 1 179 ? 5.428 19.333 35.680 1.00 13.27 178 SER A CA 1
ATOM 1560 C C . SER A 1 179 ? 5.401 20.666 36.420 1.00 13.01 178 SER A C 1
ATOM 1561 O O . SER A 1 179 ? 6.315 20.983 37.185 1.00 12.62 178 SER A O 1
ATOM 1564 N N . GLU A 1 180 ? 4.345 21.443 36.192 1.00 12.83 179 GLU A N 1
ATOM 1565 C CA . GLU A 1 180 ? 4.171 22.715 36.891 1.00 12.96 179 GLU A CA 1
ATOM 1566 C C . GLU A 1 180 ? 4.048 22.511 38.396 1.00 13.47 179 GLU A C 1
ATOM 1567 O O . GLU A 1 180 ? 4.555 23.318 39.174 1.00 13.40 179 GLU A O 1
ATOM 1573 N N . GLU A 1 181 ? 3.395 21.417 38.788 1.00 14.28 180 GLU A N 1
ATOM 1574 C CA . GLU A 1 181 ? 3.246 21.042 40.194 1.00 15.31 180 GLU A CA 1
ATOM 1575 C C . GLU A 1 181 ? 4.607 20.794 40.854 1.00 15.05 180 GLU A C 1
ATOM 1576 O O . GLU A 1 181 ? 4.846 21.254 41.974 1.00 15.07 180 GLU A O 1
ATOM 1582 N N . LYS A 1 182 ? 5.490 20.080 40.155 1.00 14.74 181 LYS A N 1
ATOM 1583 C CA A LYS A 1 182 ? 6.832 19.801 40.673 0.50 14.75 181 LYS A CA 1
ATOM 1584 C CA B LYS A 1 182 ? 6.831 19.801 40.672 0.50 14.76 181 LYS A CA 1
ATOM 1585 C C . LYS A 1 182 ? 7.658 21.077 40.827 1.00 14.57 181 LYS A C 1
ATOM 1586 O O . LYS A 1 182 ? 8.454 21.195 41.757 1.00 14.54 181 LYS A O 1
ATOM 1597 N N . LEU A 1 183 ? 7.464 22.036 39.920 1.00 14.36 182 LEU A N 1
ATOM 1598 C CA . LEU A 1 183 ? 8.130 23.335 40.043 1.00 14.35 182 LEU A CA 1
ATOM 1599 C C . LEU A 1 183 ? 7.672 24.069 41.306 1.00 14.82 182 LEU A C 1
ATOM 1600 O O . LEU A 1 183 ? 8.502 24.559 42.078 1.00 14.45 182 LEU A O 1
ATOM 1605 N N . GLU A 1 184 ? 6.357 24.133 41.508 1.00 15.50 183 GLU A N 1
ATOM 1606 C CA A GLU A 1 184 ? 5.804 24.819 42.667 0.50 16.05 183 GLU A CA 1
ATOM 1607 C CA B GLU A 1 184 ? 5.768 24.795 42.677 0.50 16.10 183 GLU A CA 1
ATOM 1608 C C . GLU A 1 184 ? 6.322 24.203 43.968 1.00 16.21 183 GLU A C 1
ATOM 1609 O O . GLU A 1 184 ? 6.680 24.929 44.900 1.00 16.20 183 GLU A O 1
ATOM 1620 N N . GLU A 1 185 ? 6.383 22.874 44.016 1.00 16.31 184 GLU A N 1
ATOM 1621 C CA . GLU A 1 185 ? 6.890 22.168 45.190 1.00 16.83 184 GLU A CA 1
ATOM 1622 C C . GLU A 1 185 ? 8.390 22.393 45.378 1.00 16.56 184 GLU A C 1
ATOM 1623 O O . GLU A 1 185 ? 8.859 22.545 46.508 1.00 16.90 184 GLU A O 1
ATOM 1629 N N . ALA A 1 186 ? 9.134 22.431 44.272 1.00 16.18 185 ALA A N 1
ATOM 1630 C CA . ALA A 1 186 ? 10.585 22.637 44.327 1.00 16.09 185 ALA A CA 1
ATOM 1631 C C . ALA A 1 186 ? 10.946 24.008 44.888 1.00 16.28 185 ALA A C 1
ATOM 1632 O O . ALA A 1 186 ? 11.956 24.156 45.575 1.00 15.97 185 ALA A O 1
ATOM 1634 N N . LEU A 1 187 ? 10.109 25.003 44.603 1.00 16.77 186 LEU A N 1
ATOM 1635 C CA . LEU A 1 187 ? 10.353 26.377 45.056 1.00 17.21 186 LEU A CA 1
ATOM 1636 C C . LEU A 1 187 ? 10.284 26.543 46.577 1.00 17.37 186 LEU A C 1
ATOM 1637 O O . LEU A 1 187 ? 10.808 27.520 47.119 1.00 17.69 186 LEU A O 1
ATOM 1642 N N . LYS A 1 188 ? 9.656 25.579 47.251 1.00 17.39 187 LYS A N 1
ATOM 1643 C CA A LYS A 1 188 ? 9.532 25.596 48.711 0.50 17.63 187 LYS A CA 1
ATOM 1644 C CA B LYS A 1 188 ? 9.532 25.601 48.707 0.50 17.59 187 LYS A CA 1
ATOM 1645 C C . LYS A 1 188 ? 10.790 25.069 49.395 1.00 17.27 187 LYS A C 1
ATOM 1646 O O . LYS A 1 188 ? 10.998 25.295 50.590 1.00 17.44 187 LYS A O 1
ATOM 1657 N N . LEU A 1 189 ? 11.626 24.364 48.635 1.00 16.48 188 LEU A N 1
ATOM 1658 C CA . LEU A 1 189 ? 12.866 23.797 49.159 1.00 15.73 188 LEU A CA 1
ATOM 1659 C C . LEU A 1 189 ? 13.941 24.872 49.289 1.00 15.14 188 LEU A C 1
ATOM 1660 O O . LEU A 1 189 ? 13.982 25.800 48.477 1.00 15.11 188 LEU A O 1
ATOM 1665 N N . PRO A 1 190 ? 14.817 24.753 50.308 1.00 14.61 189 PRO A N 1
ATOM 1666 C CA . PRO A 1 190 ? 15.936 25.691 50.403 1.00 14.21 189 PRO A CA 1
ATOM 1667 C C . PRO A 1 190 ? 16.852 25.543 49.189 1.00 13.47 189 PRO A C 1
ATOM 1668 O O . PRO A 1 190 ? 17.118 24.426 48.746 1.00 13.20 189 PRO A O 1
ATOM 1672 N N . ASN A 1 191 ? 17.309 26.666 48.649 1.00 12.95 190 ASN A N 1
ATOM 1673 C CA . ASN A 1 191 ? 18.120 26.648 47.441 1.00 12.63 190 ASN A CA 1
ATOM 1674 C C . ASN A 1 191 ? 18.972 27.894 47.312 1.00 12.40 190 ASN A C 1
ATOM 1675 O O . ASN A 1 191 ? 18.633 28.955 47.844 1.00 12.70 190 ASN A O 1
ATOM 1680 N N . SER A 1 192 ? 20.091 27.738 46.613 1.00 12.28 191 SER A N 1
ATOM 1681 C CA . SER A 1 192 ? 20.926 28.846 46.180 1.00 12.31 191 SER A CA 1
ATOM 1682 C C . SER A 1 192 ? 21.649 28.425 44.903 1.00 12.45 191 SER A C 1
ATOM 1683 O O . SER A 1 192 ? 21.639 27.246 44.533 1.00 12.22 191 SER A O 1
ATOM 1686 N N . GLY A 1 193 ? 22.267 29.390 44.227 1.00 12.85 192 GLY A N 1
ATOM 1687 C CA . GLY A 1 193 ? 22.988 29.121 42.988 1.00 13.37 192 GLY A CA 1
ATOM 1688 C C . GLY A 1 193 ? 22.694 30.171 41.936 1.00 13.85 192 GLY A C 1
ATOM 1689 O O . GLY A 1 193 ? 22.283 29.836 40.821 1.00 14.93 192 GLY A O 1
ATOM 1690 N N . LYS A 1 194 ? 22.909 31.433 42.309 1.00 13.90 193 LYS A N 1
ATOM 1691 C CA A LYS A 1 194 ? 22.681 32.573 41.424 0.50 13.89 193 LYS A CA 1
ATOM 1692 C CA B LYS A 1 194 ? 22.687 32.577 41.426 0.50 13.79 193 LYS A CA 1
ATOM 1693 C C . LYS A 1 194 ? 23.764 32.635 40.351 1.00 13.48 193 LYS A C 1
ATOM 1694 O O . LYS A 1 194 ? 24.939 32.411 40.631 1.00 13.25 193 LYS A O 1
ATOM 1705 N N . THR A 1 195 ? 23.357 32.938 39.122 1.00 13.02 194 THR A N 1
ATOM 1706 C CA . THR A 1 195 ? 24.298 33.037 38.007 1.00 12.57 194 THR A CA 1
ATOM 1707 C C . THR A 1 195 ? 25.356 34.104 38.283 1.00 12.23 194 THR A C 1
ATOM 1708 O O . THR A 1 195 ? 25.029 35.213 38.712 1.00 12.43 194 THR A O 1
ATOM 1712 N N . VAL A 1 196 ? 26.619 33.749 38.050 1.00 11.60 195 VAL A N 1
ATOM 1713 C CA . VAL A 1 196 ? 27.730 34.694 38.168 1.00 11.51 195 VAL A CA 1
ATOM 1714 C C . VAL A 1 196 ? 28.128 35.165 36.768 1.00 11.40 195 VAL A C 1
ATOM 1715 O O . VAL A 1 196 ? 28.691 34.399 35.981 1.00 11.34 195 VAL A O 1
ATOM 1719 N N . GLY A 1 197 ? 27.824 36.428 36.475 1.00 11.32 196 GLY A N 1
ATOM 1720 C CA . GLY A 1 197 ? 28.031 37.014 35.149 1.00 11.43 196 GLY A CA 1
ATOM 1721 C C . GLY A 1 197 ? 29.437 36.876 34.596 1.00 11.42 196 GLY A C 1
ATOM 1722 O O . GLY A 1 197 ? 29.611 36.506 33.434 1.00 11.47 196 GLY A O 1
A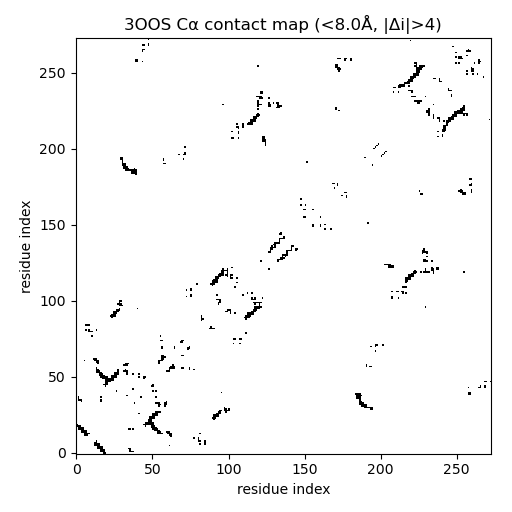TOM 1723 N N . ASN A 1 198 ? 30.440 37.163 35.424 1.00 11.37 197 ASN A N 1
ATOM 1724 C CA . ASN A 1 198 ? 31.837 37.056 35.001 1.00 11.47 197 ASN A CA 1
ATOM 1725 C C . ASN A 1 198 ? 32.151 35.669 34.461 1.00 11.18 197 ASN A C 1
ATOM 1726 O O . ASN A 1 198 ? 32.838 35.522 33.451 1.00 11.05 197 ASN A O 1
ATOM 1731 N N . ARG A 1 199 ? 31.626 34.655 35.143 1.00 10.87 198 ARG A N 1
ATOM 1732 C CA . ARG A 1 199 ? 31.929 33.268 34.827 1.00 10.74 198 ARG A CA 1
ATOM 1733 C C . ARG A 1 199 ? 31.105 32.762 33.637 1.00 10.84 198 ARG A C 1
ATOM 1734 O O . ARG A 1 199 ? 31.612 32.009 32.802 1.00 11.03 198 ARG A O 1
ATOM 1742 N N . LEU A 1 200 ? 29.845 33.185 33.563 1.00 11.03 199 LEU A N 1
ATOM 1743 C CA . LEU A 1 200 ? 28.984 32.847 32.429 1.00 11.20 199 LEU A CA 1
ATOM 1744 C C . LEU A 1 200 ? 29.529 33.452 31.139 1.00 11.58 199 LEU A C 1
ATOM 1745 O O . LEU A 1 200 ? 29.608 32.769 30.112 1.00 11.54 199 LEU A 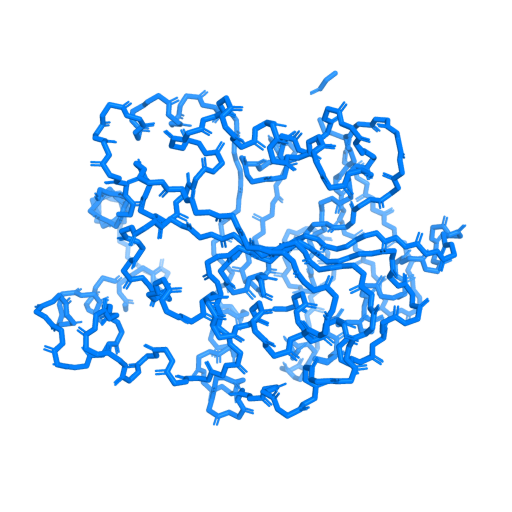O 1
ATOM 1750 N N . ASN A 1 201 ? 29.907 34.729 31.202 1.00 12.06 200 ASN A N 1
ATOM 1751 C CA . ASN A 1 201 ? 30.510 35.402 30.054 1.00 12.73 200 ASN A CA 1
ATOM 1752 C C . ASN A 1 201 ? 31.750 34.677 29.564 1.00 12.70 200 ASN A C 1
ATOM 1753 O O . ASN A 1 201 ? 31.913 34.470 28.366 1.00 12.92 200 ASN A O 1
ATOM 1758 N N . TYR A 1 202 ? 32.613 34.273 30.491 1.00 12.82 201 TYR A N 1
ATOM 1759 C CA . TYR A 1 202 ? 33.817 33.550 30.115 1.00 12.98 201 TYR A CA 1
ATOM 1760 C C . TYR A 1 202 ? 33.482 32.227 29.426 1.00 13.18 201 TYR A C 1
ATOM 1761 O O . TYR A 1 202 ? 34.092 31.881 28.409 1.00 13.11 201 TYR A O 1
ATOM 1770 N N . PHE A 1 203 ? 32.514 31.494 29.970 1.00 13.38 202 PHE A N 1
ATOM 1771 C CA . PHE A 1 203 ? 32.108 30.243 29.346 1.00 13.82 202 PHE A CA 1
ATOM 1772 C C . PHE A 1 203 ? 31.606 30.467 27.922 1.00 13.98 202 PHE A C 1
ATOM 1773 O O . PHE A 1 203 ? 32.042 29.788 26.995 1.00 14.22 202 PHE A O 1
ATOM 1781 N N . ARG A 1 204 ? 30.700 31.426 27.757 1.00 14.27 203 ARG A N 1
ATOM 1782 C CA . ARG A 1 204 ? 30.052 31.642 26.463 1.00 14.79 203 ARG A CA 1
ATOM 1783 C C . ARG A 1 204 ? 30.981 32.247 25.413 1.00 15.15 203 ARG A C 1
ATOM 1784 O O . ARG A 1 204 ? 30.924 31.866 24.242 1.00 15.40 203 ARG A O 1
ATOM 1792 N N . GLN A 1 205 ? 31.846 33.164 25.843 1.00 15.42 204 GLN A N 1
ATOM 1793 C CA A GLN A 1 205 ? 32.689 33.928 24.922 0.50 15.72 204 GLN A CA 1
ATOM 1794 C CA B GLN A 1 205 ? 32.691 33.929 24.922 0.50 15.87 204 GLN A CA 1
ATOM 1795 C C . GLN A 1 205 ? 34.046 33.280 24.651 1.00 15.77 204 GLN A C 1
ATOM 1796 O O . GLN A 1 205 ? 34.630 33.477 23.580 1.00 16.08 204 GLN A O 1
ATOM 1807 N N . VAL A 1 206 ? 34.551 32.512 25.616 1.00 15.34 205 VAL A N 1
ATOM 1808 C CA . VAL A 1 206 ? 35.892 31.929 25.496 1.00 15.35 205 VAL A CA 1
ATOM 1809 C C . VAL A 1 206 ? 35.905 30.396 25.517 1.00 15.47 205 VAL A C 1
ATOM 1810 O O . VAL A 1 206 ? 36.468 29.765 24.619 1.00 15.90 205 VAL A O 1
ATOM 1814 N N . GLU A 1 207 ? 35.286 29.810 26.538 1.00 15.31 206 GLU A N 1
ATOM 1815 C CA . GLU A 1 207 ? 35.387 28.373 26.790 1.00 15.40 206 GLU A CA 1
ATOM 1816 C C . GLU A 1 207 ? 34.606 27.533 25.777 1.00 15.12 206 GLU A C 1
ATOM 1817 O O . GLU A 1 207 ? 35.128 26.546 25.242 1.00 15.13 206 GLU A O 1
ATOM 1823 N N . TYR A 1 208 ? 33.364 27.936 25.522 1.00 14.75 207 TYR A N 1
ATOM 1824 C CA . TYR A 1 208 ? 32.427 27.161 24.706 1.00 14.72 207 TYR A CA 1
ATOM 1825 C C . TYR A 1 208 ? 32.972 26.751 23.331 1.00 14.90 207 TYR A C 1
ATOM 1826 O O . TYR A 1 208 ? 32.851 25.588 22.939 1.00 14.75 207 TYR A O 1
ATOM 1835 N N . LYS A 1 209 ? 33.560 27.699 22.605 1.00 15.36 208 LYS A N 1
ATOM 1836 C CA . LYS A 1 209 ? 33.996 27.444 21.226 1.00 16.16 208 LYS A CA 1
ATOM 1837 C C . LYS A 1 209 ? 35.094 26.378 21.113 1.00 16.07 208 LYS A C 1
ATOM 1838 O O . LYS A 1 209 ? 35.282 25.788 20.046 1.00 16.36 208 LYS A O 1
ATOM 1844 N N . ASP A 1 210 ? 35.806 26.140 22.215 1.00 15.77 209 ASP A N 1
ATOM 1845 C CA . ASP A 1 210 ? 36.887 25.158 22.255 1.00 15.49 209 ASP A CA 1
ATOM 1846 C C . ASP A 1 210 ? 36.532 23.895 23.042 1.00 14.43 209 ASP A C 1
ATOM 1847 O O . ASP A 1 210 ? 37.390 23.035 23.246 1.00 14.61 209 ASP A O 1
ATOM 1852 N N . TYR A 1 211 ? 35.279 23.778 23.480 1.00 12.98 210 TYR A N 1
ATOM 1853 C CA . TYR A 1 211 ? 34.900 22.663 24.346 1.00 11.62 210 TYR A CA 1
ATOM 1854 C C . TYR A 1 211 ? 34.646 21.364 23.580 1.00 11.22 210 TYR A C 1
ATOM 1855 O O . TYR A 1 211 ? 33.709 21.271 22.785 1.00 11.13 210 TYR A O 1
ATOM 1864 N N . ASP A 1 212 ? 35.498 20.371 23.833 1.00 10.52 211 ASP A N 1
ATOM 1865 C CA . ASP A 1 212 ? 35.371 19.042 23.237 1.00 10.33 211 ASP A CA 1
ATOM 1866 C C . ASP A 1 212 ? 36.303 18.083 23.966 1.00 10.13 211 ASP A C 1
ATOM 1867 O O . ASP A 1 212 ? 37.525 18.229 23.907 1.00 10.17 211 ASP A O 1
ATOM 1872 N N . VAL A 1 213 ? 35.711 17.110 24.658 1.00 9.81 212 VAL A N 1
ATOM 1873 C CA . VAL A 1 213 ? 36.467 16.086 25.381 1.00 9.44 212 VAL A CA 1
ATOM 1874 C C . VAL A 1 213 ? 36.118 14.664 24.915 1.00 9.49 212 VAL A C 1
ATOM 1875 O O . VAL A 1 213 ? 36.473 13.691 25.572 1.00 9.22 212 VAL A O 1
ATOM 1879 N N . ARG A 1 214 ? 35.440 14.551 23.774 1.00 9.56 213 ARG A N 1
ATOM 1880 C CA . ARG A 1 214 ? 34.934 13.252 23.303 1.00 9.71 213 ARG A CA 1
ATOM 1881 C C . ARG A 1 214 ? 35.997 12.158 23.228 1.00 10.25 213 ARG A C 1
ATOM 1882 O O . ARG A 1 214 ? 35.776 11.044 23.702 1.00 10.39 213 ARG A O 1
ATOM 1890 N N . GLN A 1 215 ? 37.141 12.475 22.630 1.00 10.42 214 GLN A N 1
ATOM 1891 C CA . GLN A 1 215 ? 38.196 11.479 22.466 1.00 10.87 214 GLN A CA 1
ATOM 1892 C C . GLN A 1 215 ? 38.847 11.136 23.801 1.00 10.67 214 GLN A C 1
ATOM 1893 O O . GLN A 1 215 ? 39.148 9.973 24.075 1.00 10.98 214 GLN A O 1
ATOM 1899 N N . LYS A 1 216 ? 39.035 12.148 24.641 1.00 10.23 215 LYS A N 1
ATOM 1900 C CA . LYS A 1 216 ? 39.646 11.934 25.947 1.00 10.05 215 LYS A CA 1
ATOM 1901 C C . LYS A 1 216 ? 38.771 11.090 26.874 1.00 9.79 215 LYS A C 1
ATOM 1902 O O . LYS A 1 216 ? 39.295 10.405 27.750 1.00 9.88 215 LYS A O 1
ATOM 1908 N N . LEU A 1 217 ? 37.453 11.113 26.669 1.00 9.89 216 LEU A N 1
ATOM 1909 C CA . LEU A 1 217 ? 36.543 10.328 27.517 1.00 9.82 216 LEU A CA 1
ATOM 1910 C C . LEU A 1 217 ? 36.793 8.820 27.440 1.00 10.23 216 LEU A C 1
ATOM 1911 O O . LEU A 1 217 ? 36.525 8.093 28.400 1.00 10.42 216 LEU A O 1
ATOM 1916 N N . LYS A 1 218 ? 37.319 8.365 26.303 1.00 10.54 217 LYS A N 1
ATOM 1917 C CA A LYS A 1 218 ? 37.621 6.951 26.092 0.50 10.87 217 LYS A CA 1
ATOM 1918 C CA B LYS A 1 218 ? 37.611 6.945 26.106 0.50 11.00 217 LYS A CA 1
ATOM 1919 C C . LYS A 1 218 ? 38.729 6.463 27.029 1.00 10.98 217 LYS A C 1
ATOM 1920 O O . LYS A 1 218 ? 38.923 5.256 27.209 1.00 11.10 217 LYS A O 1
ATOM 1931 N N . PHE A 1 219 ? 39.451 7.407 27.629 1.00 10.89 218 PHE A N 1
ATOM 1932 C CA . PHE A 1 219 ? 40.566 7.083 28.518 1.00 11.22 218 PHE A CA 1
ATOM 1933 C C . PHE A 1 219 ? 40.272 7.408 29.985 1.00 11.29 218 PHE A C 1
ATOM 1934 O O . PHE A 1 219 ? 41.152 7.300 30.843 1.00 11.67 218 PHE A O 1
ATOM 1942 N N . VAL A 1 220 ? 39.025 7.791 30.256 1.00 11.29 219 VAL A N 1
ATOM 1943 C CA . VAL A 1 220 ? 38.533 7.995 31.619 1.00 11.60 219 VAL A CA 1
ATOM 1944 C C . VAL A 1 220 ? 38.114 6.633 32.184 1.00 11.78 219 VAL A C 1
ATOM 1945 O O . VAL A 1 220 ? 37.207 5.982 31.654 1.00 12.22 219 VAL A O 1
ATOM 1949 N N . LYS A 1 221 ? 38.782 6.209 33.257 1.00 11.83 220 LYS A N 1
ATOM 1950 C CA . LYS A 1 221 ? 38.658 4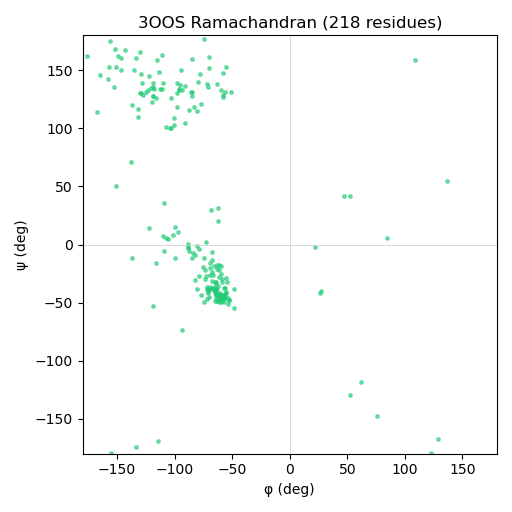.836 33.756 1.00 12.14 220 LYS A CA 1
ATOM 1951 C C . LYS A 1 221 ? 37.896 4.722 35.079 1.00 11.76 220 LYS A C 1
ATOM 1952 O O . LYS A 1 221 ? 37.614 3.615 35.548 1.00 12.60 220 LYS A O 1
ATOM 1958 N N . ILE A 1 222 ? 37.544 5.867 35.656 1.00 11.23 221 ILE A N 1
ATOM 1959 C CA A ILE A 1 222 ? 36.853 5.919 36.945 0.50 10.73 221 ILE A CA 1
ATOM 1960 C CA B ILE A 1 222 ? 36.856 5.914 36.944 0.50 11.15 221 ILE A CA 1
ATOM 1961 C C . ILE A 1 222 ? 35.353 5.644 36.803 1.00 10.85 221 ILE A C 1
ATOM 1962 O O . ILE A 1 222 ? 34.786 5.847 35.723 1.00 10.80 221 ILE A O 1
ATOM 1971 N N . PRO A 1 223 ? 34.699 5.171 37.895 1.00 10.76 222 PRO A N 1
ATOM 1972 C CA . PRO A 1 223 ? 33.245 5.014 37.840 1.00 10.85 222 PRO A CA 1
ATOM 1973 C C . PRO A 1 223 ? 32.581 6.334 37.469 1.00 10.70 222 PRO A C 1
ATOM 1974 O O . PRO A 1 223 ? 32.903 7.378 38.040 1.00 10.66 222 PRO A O 1
ATOM 1978 N N . SER A 1 224 ? 31.684 6.279 36.493 1.00 10.44 223 SER A N 1
ATOM 1979 C CA . SER A 1 224 ? 31.046 7.475 35.968 1.00 10.34 223 SER A CA 1
ATOM 1980 C C . SER A 1 224 ? 29.546 7.264 35.899 1.00 10.37 223 SER A C 1
ATOM 1981 O O . SER A 1 224 ? 29.064 6.394 35.173 1.00 11.30 223 SER A O 1
ATOM 1984 N N . PHE A 1 225 ? 28.812 8.056 36.673 1.00 9.93 224 PHE A N 1
ATOM 1985 C CA . PHE A 1 225 ? 27.370 7.896 36.774 1.00 9.89 224 PHE A CA 1
ATOM 1986 C C . PHE A 1 225 ? 26.684 9.035 36.035 1.00 9.74 224 PHE A C 1
ATOM 1987 O O . PHE A 1 225 ? 26.608 10.160 36.532 1.00 9.75 224 PHE A O 1
ATOM 1995 N N . ILE A 1 226 ? 26.220 8.726 34.828 1.00 9.62 225 ILE A N 1
ATOM 1996 C CA . ILE A 1 226 ? 25.629 9.717 33.931 1.00 9.34 225 ILE A CA 1
ATOM 1997 C C . ILE A 1 226 ? 24.112 9.657 34.060 1.00 9.34 225 ILE A C 1
ATOM 1998 O O . ILE A 1 226 ? 23.542 8.579 34.165 1.00 9.48 225 ILE A O 1
ATOM 2003 N N . TYR A 1 227 ? 23.455 10.813 34.070 1.00 9.19 226 TYR A N 1
ATOM 2004 C CA . TYR A 1 227 ? 21.991 10.843 34.107 1.00 9.28 226 TYR A CA 1
ATOM 2005 C C . TYR A 1 227 ? 21.475 12.043 33.324 1.00 9.35 226 TYR A C 1
ATOM 2006 O O . TYR A 1 227 ? 22.211 13.004 33.087 1.00 9.35 226 TYR A O 1
ATOM 2015 N N . CYS A 1 228 ? 20.204 11.988 32.940 1.00 9.55 227 CYS A N 1
ATOM 2016 C CA . CYS A 1 228 ? 19.571 13.084 32.220 1.00 9.79 227 CYS A CA 1
ATOM 2017 C C . CYS A 1 228 ? 18.064 12.912 32.235 1.00 10.16 227 CYS A C 1
ATOM 2018 O O . CYS A 1 228 ? 17.559 11.786 32.209 1.00 10.21 227 CYS A O 1
ATOM 2021 N N . GLY A 1 229 ? 17.355 14.035 32.283 1.00 10.17 228 GLY A N 1
ATOM 2022 C CA . GLY A 1 229 ? 15.911 14.036 32.063 1.00 10.67 228 GLY A CA 1
ATOM 2023 C C . GLY A 1 229 ? 15.620 13.765 30.600 1.00 11.25 228 GLY A C 1
ATOM 2024 O O . GLY A 1 229 ? 16.267 14.334 29.714 1.00 11.00 228 GLY A O 1
ATOM 2025 N N . LYS A 1 230 ? 14.647 12.890 30.354 1.00 11.72 229 LYS A N 1
ATOM 2026 C CA A LYS A 1 230 ? 14.238 12.534 28.995 0.50 12.17 229 LYS A CA 1
ATOM 2027 C CA B LYS A 1 230 ? 14.240 12.533 28.996 0.50 12.21 229 LYS A CA 1
ATOM 2028 C C . LYS A 1 230 ? 13.901 13.775 28.170 1.00 12.18 229 LYS A C 1
ATOM 2029 O O . LYS A 1 230 ? 14.220 13.848 26.975 1.00 12.34 229 LYS A O 1
ATOM 2040 N N . HIS A 1 231 ? 13.271 14.751 28.817 1.00 12.02 230 HIS A N 1
ATOM 2041 C CA . HIS A 1 231 ? 12.749 15.928 28.131 1.00 12.04 230 HIS A CA 1
ATOM 2042 C C . HIS A 1 231 ? 13.627 17.177 28.230 1.00 11.68 230 HIS A C 1
ATOM 2043 O O . HIS A 1 231 ? 13.170 18.280 27.923 1.00 11.58 230 HIS A O 1
ATOM 2050 N N . ASP A 1 232 ? 14.881 17.003 28.645 1.00 11.37 231 ASP A N 1
ATOM 2051 C CA . ASP A 1 232 ? 15.818 18.125 28.752 1.00 11.18 231 ASP A CA 1
ATOM 2052 C C . ASP A 1 232 ? 15.975 18.825 27.398 1.00 11.41 231 ASP A C 1
ATOM 2053 O O . ASP A 1 232 ? 16.252 18.177 26.388 1.00 11.74 231 ASP A O 1
ATOM 2058 N N . VAL A 1 233 ? 15.774 20.141 27.385 1.00 11.34 232 VAL A N 1
ATOM 2059 C CA . VAL A 1 233 ? 15.886 20.931 26.151 1.00 11.72 232 VAL A CA 1
ATOM 2060 C C . VAL A 1 233 ? 17.162 21.774 26.081 1.00 11.13 232 VAL A C 1
ATOM 2061 O O . VAL A 1 233 ? 17.336 22.562 25.151 1.00 11.25 232 VAL A O 1
ATOM 2065 N N . GLN A 1 234 ? 18.048 21.619 27.061 1.00 10.61 233 GLN A N 1
ATOM 2066 C CA . GLN A 1 234 ? 19.314 22.351 27.041 1.00 10.42 233 GLN A CA 1
ATOM 2067 C C . GLN A 1 234 ? 20.404 21.496 26.397 1.00 10.22 233 GLN A C 1
ATOM 2068 O O . GLN A 1 234 ? 20.797 21.761 25.260 1.00 10.23 233 GLN A O 1
ATOM 2074 N N . CYS A 1 235 ? 20.876 20.474 27.110 1.00 9.92 234 CYS A N 1
ATOM 2075 C CA . CYS A 1 235 ? 21.638 19.393 26.479 1.00 10.02 234 CYS A CA 1
ATOM 2076 C C . CYS A 1 235 ? 20.692 18.211 26.275 1.00 9.90 234 CYS A C 1
ATOM 2077 O O . CYS A 1 235 ? 20.376 17.503 27.235 1.00 10.02 234 CYS A O 1
ATOM 2080 N N . PRO A 1 236 ? 20.219 17.998 25.031 1.00 9.93 235 PRO A N 1
ATOM 2081 C CA . PRO A 1 236 ? 19.285 16.898 24.779 1.00 10.13 235 PRO A CA 1
ATOM 2082 C C . PRO A 1 236 ? 19.822 15.538 25.226 1.00 10.25 235 PRO A C 1
ATOM 2083 O O . PRO A 1 236 ? 21.039 15.325 25.273 1.00 10.27 235 PRO A O 1
ATOM 2087 N N . TYR A 1 237 ? 18.897 14.638 25.554 1.00 10.29 236 TYR A N 1
ATOM 2088 C CA . TYR A 1 237 ? 19.203 13.327 26.130 1.00 10.51 236 TYR A CA 1
ATOM 2089 C C . TYR A 1 237 ? 20.307 12.537 25.400 1.00 10.54 236 TYR A C 1
ATOM 2090 O O . TYR A 1 237 ? 21.136 11.877 26.040 1.00 10.37 236 TYR A O 1
ATOM 2099 N N . ILE A 1 238 ? 20.321 12.619 24.071 1.00 10.62 237 ILE A N 1
ATOM 2100 C CA . ILE A 1 238 ? 21.317 11.912 23.261 1.00 10.74 237 ILE A CA 1
ATOM 2101 C C . ILE A 1 238 ? 22.765 12.245 23.665 1.00 10.50 237 ILE A C 1
ATOM 2102 O O . ILE A 1 238 ? 23.663 11.409 23.535 1.00 10.16 237 ILE A O 1
ATOM 2107 N N . PHE A 1 239 ? 22.982 13.453 24.184 1.00 10.07 238 PHE A N 1
ATOM 2108 C CA . PHE A 1 239 ? 24.328 13.859 24.580 1.00 9.84 238 PHE A CA 1
ATOM 2109 C C . PHE A 1 239 ? 24.799 13.176 25.860 1.00 9.88 238 PHE A C 1
ATOM 2110 O O . PHE A 1 239 ? 25.995 12.919 26.021 1.00 9.83 238 PHE A O 1
ATOM 2118 N N . SER A 1 240 ? 23.857 12.845 26.743 1.00 9.64 239 SER A N 1
ATOM 2119 C CA . SER A 1 240 ? 24.167 12.005 27.901 1.00 9.74 239 SER A CA 1
ATOM 2120 C C . SER A 1 240 ? 24.413 10.566 27.456 1.00 9.89 239 SER A C 1
ATOM 2121 O O . SER A 1 240 ? 25.279 9.885 28.006 1.00 10.02 239 SER A O 1
ATOM 2124 N N . CYS A 1 241 ? 23.663 10.114 26.449 1.00 10.20 240 CYS A N 1
ATOM 2125 C CA . CYS A 1 241 ? 23.903 8.793 25.862 1.00 10.61 240 CYS A CA 1
ATOM 2126 C C . CYS A 1 241 ? 25.322 8.696 25.309 1.00 10.53 240 CYS A C 1
ATOM 2127 O O . CYS A 1 241 ? 26.011 7.690 25.519 1.00 10.48 240 CYS A O 1
ATOM 2130 N N . GLU A 1 242 ? 25.759 9.752 24.620 1.00 10.15 241 GLU A N 1
ATOM 2131 C CA . GLU A 1 242 ? 27.107 9.790 24.065 1.00 10.25 241 GLU A CA 1
ATOM 2132 C C . GLU A 1 242 ? 28.164 9.702 25.163 1.00 9.93 241 GLU A C 1
ATOM 2133 O O . GLU A 1 242 ? 29.093 8.902 25.065 1.00 10.00 241 GLU A O 1
ATOM 2139 N N . ILE A 1 243 ? 28.019 10.526 26.202 1.00 9.61 242 ILE A N 1
ATOM 2140 C CA . ILE A 1 243 ? 28.949 10.502 27.333 1.00 9.50 242 ILE A CA 1
ATOM 2141 C C . ILE A 1 243 ? 29.074 9.096 27.926 1.00 9.70 242 ILE A C 1
ATOM 2142 O O . ILE A 1 243 ? 30.185 8.588 28.104 1.00 9.67 242 ILE A O 1
ATOM 2147 N N . ALA A 1 244 ? 27.935 8.474 28.222 1.00 9.89 243 ALA A N 1
ATOM 2148 C CA . ALA A 1 244 ? 27.922 7.149 28.841 1.00 10.16 243 ALA A CA 1
ATOM 2149 C C . ALA A 1 244 ? 28.511 6.066 27.940 1.00 10.47 243 ALA A C 1
ATOM 2150 O O . ALA A 1 244 ? 29.115 5.111 28.432 1.00 10.81 243 ALA A O 1
ATOM 2152 N N . ASN A 1 245 ? 28.343 6.215 26.627 1.00 10.53 244 ASN A N 1
ATOM 2153 C CA . ASN A 1 245 ? 28.943 5.277 25.680 1.00 11.15 244 ASN A CA 1
ATOM 2154 C C . ASN A 1 245 ? 30.466 5.414 25.595 1.00 11.26 244 ASN A C 1
ATOM 2155 O O . ASN A 1 245 ? 31.188 4.411 25.541 1.00 11.31 244 ASN A O 1
ATOM 2160 N N . LEU A 1 246 ? 30.946 6.655 25.592 1.00 11.20 245 LEU A N 1
ATOM 2161 C CA . LEU A 1 246 ? 32.372 6.928 25.395 1.00 11.41 245 LEU A CA 1
ATOM 2162 C C . LEU A 1 246 ? 33.229 6.520 26.592 1.00 11.57 245 LEU A C 1
ATOM 2163 O O . LEU A 1 246 ? 34.328 5.990 26.422 1.00 11.63 245 LEU A O 1
ATOM 2168 N N . ILE A 1 247 ? 32.720 6.762 27.796 1.00 11.51 246 ILE A N 1
ATOM 2169 C CA . ILE A 1 247 ? 33.437 6.402 29.018 1.00 11.91 246 ILE A CA 1
ATOM 2170 C C . ILE A 1 247 ? 33.300 4.893 29.262 1.00 12.60 246 ILE A C 1
ATOM 2171 O O . ILE A 1 247 ? 32.184 4.391 29.390 1.00 12.72 246 ILE A O 1
ATOM 2176 N N . PRO A 1 248 ? 34.436 4.167 29.319 1.00 13.49 247 PRO A N 1
ATOM 2177 C CA . PRO A 1 248 ? 34.404 2.702 29.426 1.00 14.27 247 PRO A CA 1
ATOM 2178 C C . PRO A 1 248 ? 33.597 2.148 30.605 1.00 14.91 247 PRO A C 1
ATOM 2179 O O . PRO A 1 248 ? 32.888 1.155 30.436 1.00 15.52 247 PRO A O 1
ATOM 2183 N N . ASN A 1 249 ? 33.696 2.777 31.776 1.00 15.14 248 ASN A N 1
ATOM 2184 C CA . ASN A 1 249 ? 33.041 2.253 32.980 1.00 15.74 248 ASN A CA 1
ATOM 2185 C C . ASN A 1 249 ? 31.841 3.086 33.441 1.00 15.81 248 ASN A C 1
ATOM 2186 O O . ASN A 1 249 ? 31.596 3.231 34.645 1.00 16.92 248 ASN A O 1
ATOM 2191 N N . ALA A 1 250 ? 31.089 3.625 32.483 1.00 15.11 249 ALA A N 1
ATOM 2192 C CA . ALA A 1 250 ? 29.946 4.488 32.799 1.00 14.33 249 ALA A CA 1
ATOM 2193 C C . ALA A 1 250 ? 28.620 3.745 32.856 1.00 14.01 249 ALA A C 1
ATOM 2194 O O . ALA A 1 250 ? 28.429 2.744 32.167 1.00 14.35 249 ALA A O 1
ATOM 2196 N N . THR A 1 251 ? 27.710 4.251 33.686 1.00 13.41 250 THR A N 1
ATOM 2197 C CA . THR A 1 251 ? 26.307 3.852 33.641 1.00 13.18 250 THR A CA 1
ATOM 2198 C C . THR A 1 251 ? 25.460 5.055 33.232 1.00 12.76 250 THR A C 1
ATOM 2199 O O . THR A 1 251 ? 25.885 6.205 33.378 1.00 12.48 250 THR A O 1
ATOM 2203 N N . LEU A 1 252 ? 24.264 4.780 32.720 1.00 12.39 251 LEU A N 1
ATOM 2204 C CA . LEU A 1 252 ? 23.340 5.824 32.293 1.00 12.10 251 LEU A CA 1
ATOM 2205 C C . LEU A 1 252 ? 21.980 5.627 32.944 1.00 12.14 251 LEU A C 1
ATOM 2206 O O . LEU A 1 252 ? 21.410 4.534 32.890 1.00 12.38 251 LEU A O 1
ATOM 2211 N N . THR A 1 253 ? 21.470 6.690 33.562 1.00 11.98 252 THR A N 1
ATOM 2212 C CA . THR A 1 253 ? 20.170 6.651 34.230 1.00 12.29 252 THR A CA 1
ATOM 2213 C C . THR A 1 253 ? 19.242 7.675 33.595 1.00 12.51 252 THR A C 1
ATOM 2214 O O . THR A 1 253 ? 19.553 8.868 33.551 1.00 12.43 252 THR A O 1
ATOM 2218 N N . LYS A 1 254 ? 18.105 7.196 33.100 1.00 12.99 253 LYS A N 1
ATOM 2219 C CA . LYS A 1 254 ? 17.135 8.044 32.422 1.00 13.36 253 LYS A CA 1
ATOM 2220 C C . LYS A 1 254 ? 16.026 8.454 33.377 1.00 13.32 253 LYS A C 1
ATOM 2221 O O . LYS A 1 254 ? 15.443 7.614 34.064 1.00 13.46 253 LYS A O 1
ATOM 2227 N N . PHE A 1 255 ? 15.744 9.749 33.420 1.00 13.14 254 PHE A N 1
ATOM 2228 C CA . PHE A 1 255 ? 14.645 10.259 34.221 1.00 13.34 254 PHE A CA 1
ATOM 2229 C C . PHE A 1 255 ? 13.483 10.597 33.289 1.00 13.82 254 PHE A C 1
ATOM 2230 O O . PHE A 1 255 ? 13.471 11.628 32.614 1.00 13.47 254 PHE A O 1
ATOM 2238 N N . GLU A 1 256 ? 12.520 9.680 33.248 1.00 14.62 255 GLU A N 1
ATOM 2239 C CA . GLU A 1 256 ? 11.460 9.677 32.238 1.00 15.47 255 GLU A CA 1
ATOM 2240 C C . GLU A 1 256 ? 10.465 10.825 32.388 1.00 15.25 255 GLU A C 1
ATOM 2241 O O . GLU A 1 256 ? 9.851 11.245 31.406 1.00 15.61 255 GLU A O 1
ATOM 2247 N N . GLU A 1 257 ? 10.311 11.325 33.613 1.00 15.02 256 GLU A N 1
ATOM 2248 C CA A GLU A 1 257 ? 9.340 12.384 33.889 0.50 14.81 256 GLU A CA 1
ATOM 2249 C CA B GLU A 1 257 ? 9.335 12.368 33.921 0.50 14.70 256 GLU A CA 1
ATOM 2250 C C . GLU A 1 257 ? 10.018 13.692 34.278 1.00 14.25 256 GLU A C 1
ATOM 2251 O O . GLU A 1 257 ? 9.485 14.484 35.063 1.00 14.20 256 GLU A O 1
ATOM 2262 N N . SER A 1 258 ? 11.195 13.925 33.703 1.00 13.37 257 SER A N 1
ATOM 2263 C CA . SER A 1 258 ? 11.978 15.114 34.014 1.00 12.55 257 SER A CA 1
ATOM 2264 C C . SER A 1 258 ? 12.409 15.856 32.764 1.00 12.20 257 SER A C 1
ATOM 2265 O O . SER A 1 258 ? 12.644 15.251 31.711 1.00 12.02 257 SER A O 1
ATOM 2268 N N . ASN A 1 259 ? 12.487 17.175 32.904 1.00 11.73 258 ASN A N 1
ATOM 2269 C CA A ASN A 1 259 ? 13.097 18.025 31.900 0.50 11.66 258 ASN A CA 1
ATOM 2270 C CA B ASN A 1 259 ? 13.096 18.034 31.899 0.50 11.72 258 ASN A CA 1
ATOM 2271 C C . ASN A 1 259 ? 14.559 18.258 32.286 1.00 11.59 258 ASN A C 1
ATOM 2272 O O . ASN A 1 259 ? 15.408 17.392 32.056 1.00 12.05 258 ASN A O 1
ATOM 2281 N N . HIS A 1 260 ? 14.850 19.396 32.914 1.00 11.31 259 HIS A N 1
ATOM 2282 C CA . HIS A 1 260 ? 16.227 19.768 33.239 1.00 11.12 259 HIS A CA 1
ATOM 2283 C C . HIS A 1 260 ? 16.652 19.494 34.684 1.00 11.36 259 HIS A C 1
ATOM 2284 O O . HIS A 1 260 ? 17.846 19.552 34.992 1.00 12.38 259 HIS A O 1
ATOM 2291 N N . ASN A 1 261 ? 15.697 19.175 35.559 1.00 11.14 260 ASN A N 1
ATOM 2292 C CA A ASN A 1 261 ? 15.946 19.139 37.004 0.50 11.04 260 ASN A CA 1
ATOM 2293 C CA B ASN A 1 261 ? 15.985 19.115 36.994 0.50 11.03 260 ASN A CA 1
ATOM 2294 C C . ASN A 1 261 ? 15.497 17.842 37.698 1.00 11.11 260 ASN A C 1
ATOM 2295 O O . ASN A 1 261 ? 14.688 17.897 38.629 1.00 10.98 260 ASN A O 1
ATOM 2304 N N . PRO A 1 262 ? 16.026 16.669 37.273 1.00 11.14 261 PRO A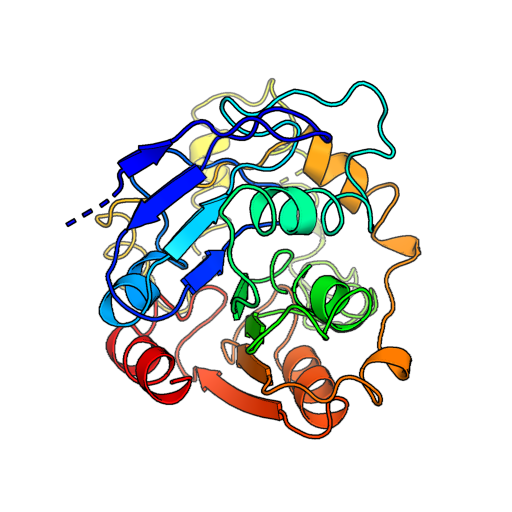 N 1
ATOM 2305 C CA . PRO A 1 262 ? 15.556 15.392 37.856 1.00 11.29 261 PRO A CA 1
ATOM 2306 C C . PRO A 1 262 ? 15.630 15.288 39.384 1.00 11.31 261 PRO A C 1
ATOM 2307 O O . PRO A 1 262 ? 14.788 14.620 39.993 1.00 11.43 261 PRO A O 1
ATOM 2311 N N . PHE A 1 263 ? 16.623 15.944 39.985 1.00 10.80 262 PHE A N 1
ATOM 2312 C CA . PHE A 1 263 ? 16.834 15.932 41.441 1.00 11.15 262 PHE A CA 1
ATOM 2313 C C . PHE A 1 263 ? 15.671 16.525 42.247 1.00 11.48 262 PHE A C 1
ATOM 2314 O O . PHE A 1 263 ? 15.526 16.220 43.433 1.00 12.05 262 PHE A O 1
ATOM 2322 N N . VAL A 1 264 ? 14.851 17.366 41.608 1.00 11.55 263 VAL A N 1
ATOM 2323 C CA . VAL A 1 264 ? 13.598 17.835 42.223 1.00 11.87 263 VAL A CA 1
ATOM 2324 C C . VAL A 1 264 ? 12.323 17.404 41.481 1.00 12.01 263 VAL A C 1
ATOM 2325 O O . VAL A 1 264 ? 11.226 17.457 42.047 1.00 12.49 263 VAL A O 1
ATOM 2329 N N . GLU A 1 265 ? 12.462 16.967 40.233 1.00 11.77 264 GLU A N 1
ATOM 2330 C CA . GLU A 1 265 ? 11.299 16.532 39.451 1.00 11.86 264 GLU A CA 1
ATOM 2331 C C . GLU A 1 265 ? 10.902 15.091 39.762 1.00 12.11 264 GLU A C 1
ATOM 2332 O O . GLU A 1 265 ? 9.728 14.726 39.660 1.00 12.41 264 GLU A O 1
ATOM 2338 N N . GLU A 1 266 ? 11.892 14.278 40.124 1.00 12.26 265 GLU A N 1
ATOM 2339 C CA . GLU A 1 266 ? 11.678 12.873 40.475 1.00 12.66 265 GLU A CA 1
ATOM 2340 C C . GLU A 1 266 ? 12.522 12.550 41.698 1.00 13.03 265 GLU A C 1
ATOM 2341 O O . GLU A 1 266 ? 13.518 11.828 41.611 1.00 12.98 265 GLU A O 1
ATOM 2347 N N . ILE A 1 267 ? 12.109 13.094 42.838 1.00 13.73 266 ILE A N 1
ATOM 2348 C CA . ILE A 1 267 ? 12.904 13.048 44.068 1.00 14.36 266 ILE A CA 1
ATOM 2349 C C . ILE A 1 267 ? 13.214 11.621 44.535 1.00 14.62 266 ILE A C 1
ATOM 2350 O O . ILE A 1 267 ? 14.367 11.311 44.852 1.00 14.44 266 ILE A O 1
ATOM 2355 N N . ASP A 1 268 ? 12.197 10.757 44.558 1.00 15.13 267 ASP A N 1
ATOM 2356 C CA . ASP A 1 268 ? 12.379 9.367 44.988 1.00 15.86 267 ASP A CA 1
ATOM 2357 C C . ASP A 1 268 ? 13.364 8.615 44.102 1.00 15.41 267 ASP A C 1
ATOM 2358 O O . ASP A 1 268 ? 14.263 7.939 44.606 1.00 15.50 267 ASP A O 1
ATOM 2363 N N . LYS A 1 269 ? 13.196 8.734 42.785 1.00 14.83 268 LYS A N 1
ATOM 2364 C CA . LYS A 1 269 ? 14.103 8.073 41.849 1.00 14.55 268 LYS A CA 1
ATOM 2365 C C . LYS A 1 269 ? 15.519 8.653 41.923 1.00 13.87 268 LYS A C 1
ATOM 2366 O O . LYS A 1 269 ? 16.500 7.910 41.824 1.00 13.83 268 LYS A O 1
ATOM 2372 N N . PHE A 1 270 ? 15.627 9.967 42.111 1.00 13.17 269 PHE A N 1
ATOM 2373 C CA . PHE A 1 270 ? 16.948 10.579 42.253 1.00 12.65 269 PHE A CA 1
ATOM 2374 C C . PHE A 1 270 ? 17.654 10.112 43.527 1.00 12.95 269 PHE A C 1
ATOM 2375 O O . PHE A 1 270 ? 18.868 9.905 43.524 1.00 12.55 269 PHE A O 1
ATOM 2383 N N . ASN A 1 271 ? 16.891 9.941 44.606 1.00 13.35 270 ASN A N 1
ATOM 2384 C CA . ASN A 1 271 ? 17.430 9.380 45.844 1.00 14.17 270 ASN A CA 1
ATOM 2385 C C . ASN A 1 271 ? 17.976 7.973 45.634 1.00 14.50 270 ASN A C 1
ATOM 2386 O O . ASN A 1 271 ? 19.045 7.636 46.149 1.00 14.63 270 ASN A O 1
ATOM 2391 N N . GLN A 1 272 ? 17.249 7.163 44.862 1.00 14.79 271 GLN A N 1
ATOM 2392 C CA A GLN A 1 272 ? 17.700 5.817 44.510 0.50 14.97 271 GLN A CA 1
ATOM 2393 C CA B GLN A 1 272 ? 17.713 5.819 44.529 0.50 15.14 271 GLN A CA 1
ATOM 2394 C C . GLN A 1 272 ? 18.983 5.890 43.684 1.00 14.83 271 GLN A C 1
ATOM 2395 O O . GLN A 1 272 ? 19.914 5.108 43.891 1.00 14.85 271 GLN A O 1
ATOM 2406 N N . PHE A 1 273 ? 19.026 6.844 42.751 1.00 14.35 272 PHE A N 1
ATOM 2407 C CA . PHE A 1 273 ? 20.217 7.077 41.938 1.00 13.95 272 PHE A CA 1
ATOM 2408 C C . PHE A 1 273 ? 21.434 7.394 42.817 1.00 13.86 272 PHE A C 1
ATOM 2409 O O . PHE A 1 273 ? 22.507 6.826 42.616 1.00 13.69 272 PHE A O 1
ATOM 2417 N N . VAL A 1 274 ? 21.259 8.290 43.789 1.00 13.89 273 VAL A N 1
ATOM 2418 C CA . VAL A 1 274 ? 22.340 8.649 44.718 1.00 14.14 273 VAL A CA 1
ATOM 2419 C C . VAL A 1 274 ? 22.865 7.406 45.444 1.00 14.66 273 VAL A C 1
ATOM 2420 O O . VAL A 1 274 ? 24.073 7.158 45.484 1.00 14.38 273 VAL A O 1
ATOM 2424 N N . ASN A 1 275 ? 21.947 6.620 46.001 1.00 15.42 274 ASN A N 1
ATOM 2425 C CA . ASN A 1 275 ? 22.318 5.379 46.674 1.00 16.50 274 ASN A CA 1
ATOM 2426 C C . ASN A 1 275 ? 23.107 4.432 45.765 1.00 16.72 274 ASN A C 1
ATOM 2427 O O . ASN A 1 275 ? 24.054 3.775 46.212 1.00 16.91 274 ASN A O 1
ATOM 2432 N N . ASP A 1 276 ? 22.730 4.389 44.489 1.00 16.77 275 ASP A N 1
ATOM 2433 C CA . ASP A 1 276 ? 23.361 3.494 43.517 1.00 17.13 275 ASP A CA 1
ATOM 2434 C C . ASP A 1 276 ? 24.764 3.933 43.070 1.00 16.70 275 ASP A C 1
ATOM 2435 O O . ASP A 1 276 ? 25.482 3.161 42.427 1.00 16.72 275 ASP A O 1
ATOM 2440 N N . THR A 1 277 ? 25.152 5.162 43.411 1.00 15.99 276 THR A N 1
ATOM 2441 C CA . THR A 1 277 ? 26.506 5.647 43.121 1.00 15.56 276 THR A CA 1
ATOM 2442 C C . THR A 1 277 ? 27.535 5.201 44.166 1.00 16.12 276 THR A C 1
ATOM 2443 O O . THR A 1 277 ? 28.737 5.386 43.968 1.00 15.83 276 THR A O 1
ATOM 2447 N N . LEU A 1 278 ? 27.062 4.622 45.269 1.00 16.93 277 LEU A N 1
ATOM 2448 C CA . LEU A 1 278 ? 27.935 4.247 46.384 1.00 17.91 277 LEU A CA 1
ATOM 2449 C C . LEU A 1 278 ? 28.757 2.998 46.091 1.00 18.48 277 LEU A C 1
ATOM 2450 O O . LEU A 1 278 ? 28.325 2.109 45.363 1.00 18.79 277 LEU A O 1
#

Nearest PDB structures (foldseek):
  3oos-assembly1_A  TM=1.002E+00  e=2.048E-63  Bacillus anthracis str. Sterne
  7clz-assembly2_D  TM=7.097E-01  e=1.030E-13  Streptomyces ambofaciens ATCC 23877
  3kxp-assembly4_G  TM=7.083E-01  e=4.519E-13  Mesorhizobium loti
  6kxr-assembly2_C  TM=6.770E-01  e=5.139E-13  Streptomyces ambofaciens ATCC 23877
  4bau-assembly1_A-2  TM=6.081E-01  e=1.068E-10  Pseudomonas aeruginosa PAO1

B-factor: mean 16.04, std 9.73, range [6.85, 93.87]

Organism: Bacillus anthracis (NCBI:txid1392)

Radius of gyration: 17.52 Å; Cα contacts (8 Å, |Δi|>4): 630; chains: 1; bounding box: 45×45×45 Å

Secondary structure (DSSP, 8-state):
--EEEEEEETTEEEEEEEE-SSSEEEE--SSEE--TT--TTTGGGGGTSEEEEE--TTSTTSPPPSSGGGG--HHHHHHHHHHHHTT-S-EEEEEEGGG--HHHHHHHHGGGEEEEEEES--SBGGGGGSTTSTTSTTSTTHHHHHH---TT-TTS-HHHHHHHHHHHH---S-HHHHHHHTTS----EE-HHHHHHIIIIIGGG-B-HHHHTT--S-EEEEEETT-SSS-HHHHHHHHHHSTTEEEEEETT-SS-HHHHSHHHHHHHHHHT-

Solvent-accessible surface area: 13053 Å² total